Protein AF-A0A0G4GSC6-F1 (afdb_monomer)

Secondary structure (DSSP, 8-state):
------------HHHHHHHHHHHHHHHHHH-SPP---STTHHHHHHHHHHHHHTT-HHHHHHHHHHHHHT-GGGTS----S---S-----HHHHHHHHHTT-HHHHHHHHTPPPPPP--HHHHHHHHHHS--PPPPPPPP-PPPPSS--------HHHHHHHHHHSPTTPPP-TT---HHHHHHHTTTT-TTTTS-SS-HHHHHHHHHTT---HHHHHHHHT-----

Foldseek 3Di:
DDDPPPPDDPCDPVNLQVLLVCQLCVLLLQVADDPDDDPCPVVVNVVSVVCVVVVVRVVSNVVSVVVVVVPVCVVDPPCPDQPPDQPQLPPVVLVVCVVQVVPVVSVCSNVPDGDDHPDPVVVVVVCVVDPDDPDDDDPDPDDPPPDDPDQDADDLVNVLVVLVPDRPPDAAWLSNDDSVNVNVLSVVPHPPVPPRVRPVRSSVSCVSNVNHDPVNCVSVVPTDPPD

Sequence (227 aa):
MVVDTTEKYVKDEEDSDVGCLIAIFVPTMLLFPMNRGGDGGHRKWRARFKRFWAGEWQGLLDESRNFAEQGRHVFAPRGDGPVDGVSEPSLEEIERFVRQGELSRAARRLTAAKVAPATAATLQQLKELHPAAPLPRKPQTQNSPDEPAVPLTVPPRVLLAALKTAPRGSAAGPTGWRYEHLRACMGEGDASAEDGAVPLPSFVNRMLAGNMPDSCTTTLSAARLSL

Mean predicted aligned error: 15.1 Å

Organism: Vitrella brassicaformis (strain CCMP3155) (NCBI:txid1169540)

Structure (mmCIF, N/CA/C/O backbone):
data_AF-A0A0G4GSC6-F1
#
_entry.id   AF-A0A0G4GSC6-F1
#
loop_
_atom_site.group_PDB
_atom_site.id
_atom_site.type_symbol
_atom_site.label_atom_id
_atom_site.label_alt_id
_atom_site.label_comp_id
_atom_site.label_asym_id
_atom_site.label_entity_id
_atom_site.label_seq_id
_atom_site.pdbx_PDB_ins_code
_atom_site.Cartn_x
_atom_site.Cartn_y
_atom_site.Cartn_z
_atom_site.occupancy
_atom_site.B_iso_or_equiv
_atom_site.auth_seq_id
_atom_site.auth_comp_id
_atom_site.auth_asym_id
_atom_site.auth_atom_id
_atom_site.pdbx_PDB_model_num
ATOM 1 N N . MET A 1 1 ? 18.912 -12.898 -46.765 1.00 32.81 1 MET A N 1
ATOM 2 C CA . MET A 1 1 ? 19.454 -11.960 -45.761 1.00 32.81 1 MET A CA 1
ATOM 3 C C . MET A 1 1 ? 18.352 -11.720 -44.753 1.00 32.81 1 MET A C 1
ATOM 5 O O . MET A 1 1 ? 17.401 -11.018 -45.060 1.00 32.81 1 MET A O 1
ATOM 9 N N . VAL A 1 2 ? 18.405 -12.446 -43.639 1.00 31.42 2 VAL A N 1
ATOM 10 C CA . VAL A 1 2 ? 17.429 -12.347 -42.550 1.00 31.42 2 VAL A CA 1
ATOM 11 C C . VAL A 1 2 ? 17.938 -11.237 -41.643 1.00 31.42 2 VAL A C 1
ATOM 13 O O . VAL A 1 2 ? 19.042 -11.346 -41.118 1.00 31.42 2 VAL A O 1
ATOM 16 N N . VAL A 1 3 ? 17.196 -10.135 -41.566 1.00 32.56 3 VAL A N 1
ATOM 17 C CA . VAL A 1 3 ? 17.501 -9.040 -40.645 1.00 32.56 3 VAL A CA 1
ATOM 18 C C . VAL A 1 3 ? 17.047 -9.504 -39.268 1.00 32.56 3 VAL A C 1
ATOM 20 O O . VAL A 1 3 ? 15.852 -9.650 -39.011 1.00 32.56 3 VAL A O 1
ATOM 23 N N . ASP A 1 4 ? 18.025 -9.826 -38.433 1.00 29.00 4 ASP A N 1
ATOM 24 C CA . ASP A 1 4 ? 17.846 -10.276 -37.062 1.00 29.00 4 ASP A CA 1
ATOM 25 C C . ASP A 1 4 ? 17.220 -9.129 -36.256 1.00 29.00 4 ASP A C 1
ATOM 27 O O . ASP A 1 4 ? 17.871 -8.142 -35.925 1.00 29.00 4 ASP A O 1
ATOM 31 N N . THR A 1 5 ? 15.907 -9.200 -36.032 1.00 37.56 5 THR A N 1
ATOM 32 C CA . THR A 1 5 ? 15.132 -8.158 -35.336 1.00 37.56 5 THR A CA 1
ATOM 33 C C . THR A 1 5 ? 15.061 -8.486 -33.846 1.00 37.56 5 THR A C 1
ATOM 35 O O . THR A 1 5 ? 13.988 -8.558 -33.250 1.00 37.56 5 THR A O 1
ATOM 38 N N . THR A 1 6 ? 16.219 -8.751 -33.242 1.00 37.56 6 THR A N 1
ATOM 39 C CA . THR A 1 6 ? 16.357 -8.984 -31.801 1.00 37.56 6 THR A CA 1
ATOM 40 C C . THR A 1 6 ? 17.255 -7.937 -31.156 1.00 37.56 6 THR A C 1
ATOM 42 O O . THR A 1 6 ? 18.092 -8.263 -30.319 1.00 37.56 6 THR A O 1
ATOM 45 N N . GLU A 1 7 ? 17.049 -6.660 -31.475 1.00 33.47 7 GLU A N 1
ATOM 46 C CA . GLU A 1 7 ? 17.335 -5.598 -30.507 1.00 33.47 7 GLU A CA 1
ATOM 47 C C . GLU A 1 7 ? 16.228 -5.632 -29.449 1.00 33.47 7 GLU A C 1
ATOM 49 O O . GLU A 1 7 ? 15.239 -4.902 -29.469 1.00 33.47 7 GLU A O 1
ATOM 54 N N . LYS A 1 8 ? 16.369 -6.598 -28.537 1.00 37.72 8 LYS A N 1
ATOM 55 C CA . LYS A 1 8 ? 15.669 -6.602 -27.258 1.00 37.72 8 LYS A CA 1
ATOM 56 C C . LYS A 1 8 ? 16.017 -5.297 -26.551 1.00 37.72 8 LYS A C 1
ATOM 58 O O . LYS A 1 8 ? 17.179 -5.104 -26.213 1.00 37.72 8 LYS A O 1
ATOM 63 N N . TYR A 1 9 ? 15.001 -4.466 -26.326 1.00 35.06 9 TYR A N 1
ATOM 64 C CA . TYR A 1 9 ? 14.962 -3.352 -25.377 1.00 35.06 9 TYR A CA 1
ATOM 65 C C . TYR A 1 9 ? 16.029 -3.480 -24.278 1.00 35.06 9 TYR A C 1
ATOM 67 O O . TYR A 1 9 ? 15.843 -4.202 -23.293 1.00 35.06 9 TYR A O 1
ATOM 75 N N . VAL A 1 10 ? 17.146 -2.776 -24.444 1.00 37.59 10 VAL A N 1
ATOM 76 C CA . VAL A 1 10 ? 18.007 -2.415 -23.323 1.00 37.59 10 VAL A CA 1
ATOM 77 C C . VAL A 1 10 ? 17.215 -1.338 -22.591 1.00 37.59 10 VAL A C 1
ATOM 79 O O . VAL A 1 10 ? 17.087 -0.230 -23.090 1.00 37.59 10 VAL A O 1
ATOM 82 N N . LYS A 1 11 ? 16.558 -1.696 -21.482 1.00 51.16 11 LYS A N 1
ATOM 83 C CA . LYS A 1 11 ? 15.960 -0.695 -20.589 1.00 51.16 11 LYS A CA 1
ATOM 84 C C . LYS A 1 11 ? 17.110 0.142 -20.044 1.00 51.16 11 LYS A C 1
ATOM 86 O O . LYS A 1 11 ? 17.932 -0.401 -19.304 1.00 51.16 11 LYS A O 1
ATOM 91 N N . ASP A 1 12 ? 17.168 1.407 -20.437 1.00 60.78 12 ASP A N 1
ATOM 92 C CA . ASP A 1 12 ? 18.160 2.355 -19.944 1.00 60.78 12 ASP A CA 1
ATOM 93 C C . ASP A 1 12 ? 18.082 2.465 -18.409 1.00 60.78 12 ASP A C 1
ATOM 95 O O . ASP A 1 12 ? 17.056 2.174 -17.784 1.00 60.78 12 ASP A O 1
ATOM 99 N N . GLU A 1 13 ? 19.183 2.863 -17.770 1.00 60.81 13 GLU A N 1
ATOM 100 C CA . GLU A 1 13 ? 19.238 3.054 -16.312 1.00 60.81 13 GLU A CA 1
ATOM 101 C C . GLU A 1 13 ? 18.156 4.043 -15.834 1.00 60.81 13 GLU A C 1
ATOM 103 O O . GLU A 1 13 ? 17.499 3.808 -14.818 1.00 60.81 13 GLU A O 1
ATOM 108 N N . GLU A 1 14 ? 17.867 5.063 -16.647 1.00 64.94 14 GLU A N 1
ATOM 109 C CA . GLU A 1 14 ? 16.776 6.020 -16.432 1.00 64.94 14 GLU A CA 1
ATOM 110 C C . GLU A 1 14 ? 15.388 5.348 -16.424 1.00 64.94 14 GLU A C 1
ATOM 112 O O . GLU A 1 14 ? 14.576 5.616 -15.535 1.00 64.94 14 GLU A O 1
ATOM 117 N N . ASP A 1 15 ? 15.119 4.405 -17.333 1.00 68.06 15 ASP A N 1
ATOM 118 C CA . ASP A 1 15 ? 13.853 3.654 -17.366 1.00 68.06 15 ASP A CA 1
ATOM 119 C C . ASP A 1 15 ? 13.684 2.761 -16.126 1.00 68.06 15 ASP A C 1
ATOM 121 O O . ASP A 1 15 ? 12.572 2.539 -15.628 1.00 68.06 15 ASP A O 1
ATOM 125 N N . SER A 1 16 ? 14.797 2.239 -15.607 1.00 72.00 16 SER A N 1
ATOM 126 C CA . SER A 1 16 ? 14.827 1.452 -14.372 1.00 72.00 16 SER A CA 1
ATOM 127 C C . SER A 1 16 ? 14.513 2.315 -13.144 1.00 72.00 16 SER A C 1
ATOM 129 O O . SER A 1 16 ? 13.749 1.896 -12.267 1.00 72.00 16 SER A O 1
ATOM 131 N N . ASP A 1 17 ? 15.052 3.534 -13.086 1.00 80.75 17 ASP A N 1
ATOM 132 C CA . ASP A 1 17 ? 14.802 4.510 -12.017 1.00 80.75 17 ASP A CA 1
ATOM 133 C C . ASP A 1 17 ? 13.350 4.975 -11.999 1.00 80.75 17 ASP A C 1
ATOM 135 O O . ASP A 1 17 ? 12.697 4.981 -10.947 1.00 80.75 17 ASP A O 1
ATOM 139 N N . VAL A 1 18 ? 12.809 5.280 -13.178 1.00 78.69 18 VAL A N 1
ATOM 140 C CA . VAL A 1 18 ? 11.393 5.605 -13.356 1.00 78.69 18 VAL A CA 1
ATOM 141 C C . VAL A 1 18 ? 10.518 4.439 -12.890 1.00 78.69 18 VAL A C 1
ATOM 143 O O . VAL A 1 18 ? 9.542 4.652 -12.168 1.00 78.69 18 VAL A O 1
ATOM 146 N N . GLY A 1 19 ? 10.894 3.194 -13.196 1.00 79.56 19 GLY A N 1
A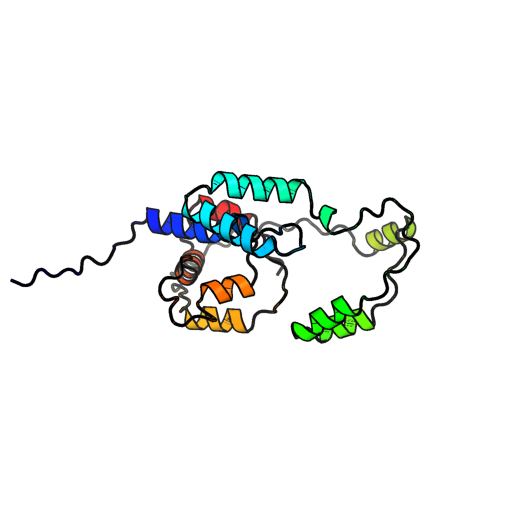TOM 147 C CA . GLY A 1 19 ? 10.207 1.998 -12.700 1.00 79.56 19 GLY A CA 1
ATOM 148 C C . GLY A 1 19 ? 10.153 1.905 -11.168 1.00 79.56 19 GLY A C 1
ATOM 149 O O . GLY A 1 19 ? 9.113 1.544 -10.606 1.00 79.56 19 GLY A O 1
ATOM 150 N N . CYS A 1 20 ? 11.235 2.273 -10.475 1.00 81.56 20 CYS A N 1
ATOM 151 C CA . CYS A 1 20 ? 11.278 2.325 -9.011 1.00 81.56 20 CYS A CA 1
ATOM 152 C C . CYS A 1 20 ? 10.362 3.409 -8.436 1.00 81.56 20 CYS A C 1
ATOM 154 O O . CYS A 1 20 ? 9.634 3.158 -7.472 1.00 81.56 20 CYS A O 1
ATOM 156 N N . LEU A 1 21 ? 10.352 4.594 -9.046 1.00 80.81 21 LEU A N 1
ATOM 157 C CA . LEU A 1 21 ? 9.469 5.687 -8.643 1.00 80.81 21 LEU A CA 1
ATOM 158 C C . LEU A 1 21 ? 7.997 5.319 -8.848 1.00 80.81 21 LEU A C 1
ATOM 160 O O . LEU A 1 21 ? 7.180 5.512 -7.945 1.00 80.81 21 LEU A O 1
ATOM 164 N N . ILE A 1 22 ? 7.662 4.710 -9.987 1.00 81.69 22 ILE A N 1
ATOM 165 C CA . ILE A 1 22 ? 6.320 4.188 -10.266 1.00 81.69 22 ILE A CA 1
ATOM 166 C C . ILE A 1 22 ? 5.921 3.182 -9.181 1.00 81.69 22 ILE A C 1
ATOM 168 O O . ILE A 1 22 ? 4.852 3.319 -8.586 1.00 81.69 22 ILE A O 1
ATOM 172 N N . ALA A 1 23 ? 6.792 2.226 -8.843 1.00 83.56 23 ALA A N 1
ATOM 173 C CA . ALA A 1 23 ? 6.511 1.257 -7.789 1.00 83.56 23 ALA A CA 1
ATOM 174 C C . ALA A 1 23 ? 6.233 1.919 -6.427 1.00 83.56 23 ALA A C 1
ATOM 176 O O . ALA A 1 23 ? 5.417 1.404 -5.672 1.00 83.56 23 ALA A O 1
ATOM 177 N N . ILE A 1 24 ? 6.839 3.062 -6.101 1.00 84.50 24 ILE A N 1
ATOM 178 C CA . ILE A 1 24 ? 6.601 3.766 -4.830 1.00 84.50 24 ILE A CA 1
ATOM 179 C C . ILE A 1 24 ? 5.318 4.607 -4.866 1.00 84.50 24 ILE A C 1
ATOM 181 O O . ILE A 1 24 ? 4.553 4.587 -3.901 1.00 84.50 24 ILE A O 1
ATOM 185 N N . PHE A 1 25 ? 5.069 5.340 -5.954 1.00 85.00 25 PHE A N 1
ATOM 186 C CA . PHE A 1 25 ? 4.027 6.373 -5.999 1.00 85.00 25 PHE A CA 1
ATOM 187 C C . PHE A 1 25 ? 2.692 5.922 -6.599 1.00 85.00 25 PHE A C 1
ATOM 189 O O . PHE A 1 25 ? 1.671 6.544 -6.309 1.00 85.00 25 PHE A O 1
ATOM 196 N N . VAL A 1 26 ? 2.650 4.841 -7.385 1.00 86.69 26 VAL A N 1
ATOM 197 C CA . VAL A 1 26 ? 1.400 4.242 -7.900 1.00 86.69 26 VAL A CA 1
ATOM 198 C C . VAL A 1 26 ? 0.306 4.092 -6.834 1.00 86.69 26 VAL A C 1
ATOM 200 O O . VAL A 1 26 ? -0.805 4.576 -7.058 1.00 86.69 26 VAL A O 1
ATOM 203 N N . PRO A 1 27 ? 0.555 3.480 -5.664 1.00 84.38 27 PRO A N 1
ATOM 204 C CA . PRO A 1 27 ? -0.457 3.349 -4.615 1.00 84.38 27 PRO A CA 1
ATOM 205 C C . PRO A 1 27 ? -0.927 4.703 -4.075 1.00 84.38 27 PRO A C 1
ATOM 207 O O . PRO A 1 27 ? -2.114 4.872 -3.803 1.00 84.38 27 PRO A O 1
ATOM 210 N N . THR A 1 28 ? -0.029 5.679 -3.970 1.00 83.88 28 THR A N 1
ATOM 211 C CA . THR A 1 28 ? -0.347 7.037 -3.518 1.00 83.88 28 THR A CA 1
ATOM 212 C C . THR A 1 28 ? -1.204 7.780 -4.537 1.00 83.88 28 THR A C 1
ATOM 214 O O . THR A 1 28 ? -2.140 8.466 -4.150 1.00 83.88 28 THR A O 1
ATOM 217 N N . MET A 1 29 ? -0.951 7.597 -5.834 1.00 86.00 29 MET A N 1
ATOM 218 C CA . MET A 1 29 ? -1.721 8.225 -6.914 1.00 86.00 29 MET A CA 1
ATOM 219 C C . MET A 1 29 ? -3.065 7.540 -7.174 1.00 86.00 29 MET A C 1
ATOM 221 O O . MET A 1 29 ? -4.035 8.195 -7.551 1.00 86.00 29 MET A O 1
ATOM 225 N N . LEU A 1 30 ? -3.135 6.216 -7.018 1.00 84.06 30 LEU A N 1
ATOM 226 C CA . LEU A 1 30 ? -4.291 5.432 -7.451 1.00 84.06 30 LEU A CA 1
ATOM 227 C C . LEU A 1 30 ? -5.154 4.938 -6.293 1.00 84.06 30 LEU A C 1
ATOM 229 O O . LEU A 1 30 ? -6.380 4.952 -6.409 1.00 84.06 30 LEU A O 1
ATOM 233 N N . LEU A 1 31 ? -4.546 4.517 -5.184 1.00 78.94 31 LEU A N 1
ATOM 234 C CA . LEU A 1 31 ? -5.179 3.650 -4.185 1.00 78.94 31 LEU A CA 1
ATOM 235 C C . LEU A 1 31 ? -5.628 4.363 -2.904 1.00 78.94 31 LEU A C 1
ATOM 237 O O . LEU A 1 31 ? -6.136 3.712 -1.986 1.00 78.94 31 LEU A O 1
ATOM 241 N N . PHE A 1 32 ? -5.504 5.691 -2.830 1.00 75.38 32 PHE A N 1
ATOM 242 C CA . PHE A 1 32 ? -6.062 6.444 -1.710 1.00 75.38 32 PHE A CA 1
ATOM 243 C C . PHE A 1 32 ? -7.605 6.409 -1.725 1.00 75.38 32 PHE A C 1
ATOM 245 O O . PHE A 1 32 ? -8.216 6.436 -2.806 1.00 75.38 32 PHE A O 1
ATOM 252 N N . PRO A 1 33 ? -8.252 6.325 -0.543 1.00 67.62 33 PRO A N 1
ATOM 253 C CA . PRO A 1 33 ? -9.698 6.176 -0.449 1.00 67.62 33 PRO A CA 1
ATOM 254 C C . PRO A 1 33 ? -10.441 7.314 -1.152 1.00 67.62 33 PRO A C 1
ATOM 256 O O . PRO A 1 33 ? -10.135 8.484 -0.962 1.00 67.62 33 PRO A O 1
ATOM 259 N N . MET A 1 34 ? -11.471 6.964 -1.915 1.00 65.75 34 MET A N 1
ATOM 260 C CA . MET A 1 34 ? -12.517 7.901 -2.324 1.00 65.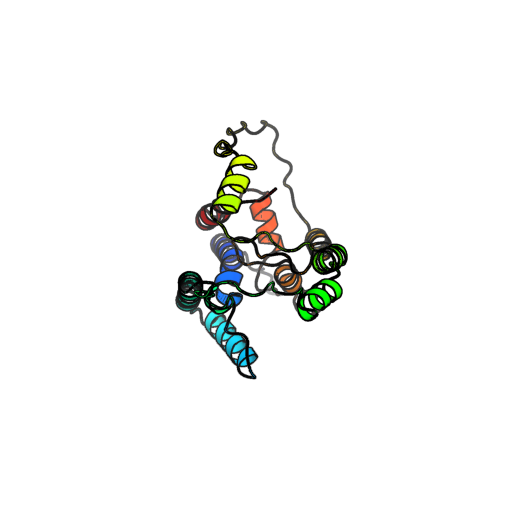75 34 MET A CA 1
ATOM 261 C C . MET A 1 34 ? -13.739 7.686 -1.431 1.00 65.75 34 MET A C 1
ATOM 263 O O . MET A 1 34 ? -13.936 6.570 -0.939 1.00 65.75 34 MET A O 1
ATOM 267 N N . ASN A 1 35 ? -14.570 8.718 -1.240 1.00 56.81 35 ASN A N 1
ATOM 268 C CA . ASN A 1 35 ? -15.850 8.592 -0.532 1.00 56.81 35 ASN A CA 1
ATOM 269 C C . ASN A 1 35 ? -16.595 7.340 -1.019 1.00 56.81 35 ASN A C 1
ATOM 271 O O . ASN A 1 35 ? -16.930 7.224 -2.202 1.00 56.81 35 ASN A O 1
ATOM 275 N N . ARG A 1 36 ? -16.786 6.377 -0.108 1.00 50.72 36 ARG A N 1
ATOM 276 C CA . ARG A 1 36 ? -17.467 5.110 -0.387 1.00 50.72 36 ARG A CA 1
ATOM 277 C C . ARG A 1 36 ? -18.959 5.398 -0.539 1.00 50.72 36 ARG A C 1
ATOM 279 O O . ARG A 1 36 ? -19.592 5.787 0.433 1.00 50.72 36 ARG A O 1
ATOM 286 N N . GLY A 1 37 ? -19.509 5.208 -1.737 1.00 45.66 37 GLY A N 1
ATOM 287 C CA . GLY A 1 37 ? -20.958 5.255 -1.954 1.00 45.66 37 GLY A CA 1
ATOM 288 C C . GLY A 1 37 ? -21.371 5.467 -3.413 1.00 45.66 37 GLY A C 1
ATOM 289 O O . GLY A 1 37 ? -21.008 6.471 -4.024 1.00 45.66 37 GLY A O 1
ATOM 290 N N . GLY A 1 38 ? -22.157 4.524 -3.944 1.00 56.22 38 GLY A N 1
ATOM 291 C CA . GLY A 1 38 ? -22.934 4.643 -5.186 1.00 56.22 38 GLY A CA 1
ATOM 292 C C . GLY A 1 38 ? -22.275 4.131 -6.477 1.00 56.22 38 GLY A C 1
ATOM 293 O O . GL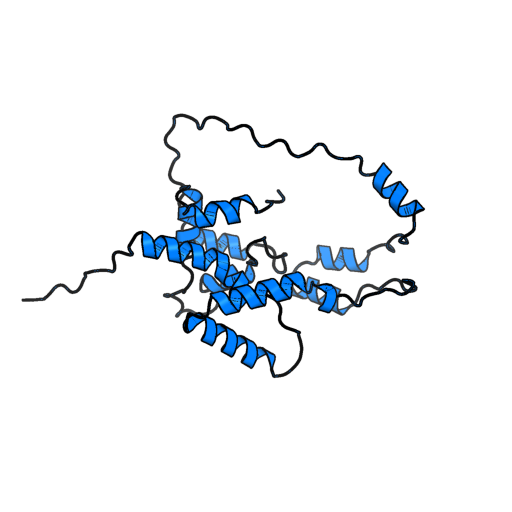Y A 1 38 ? -21.054 3.978 -6.569 1.00 56.22 38 GLY A O 1
ATOM 294 N N . ASP A 1 39 ? -23.098 3.972 -7.523 1.00 54.62 39 ASP A N 1
ATOM 295 C CA . ASP A 1 39 ? -22.743 3.586 -8.910 1.00 54.62 39 ASP A CA 1
ATOM 296 C C . ASP A 1 39 ? -21.706 4.511 -9.591 1.00 54.62 39 ASP A C 1
ATOM 298 O O . ASP A 1 39 ? -21.319 4.341 -10.752 1.00 54.62 39 ASP A O 1
ATOM 302 N N . GLY A 1 40 ? -21.251 5.553 -8.894 1.00 61.16 40 GLY A N 1
ATOM 303 C CA . GLY A 1 40 ? -20.166 6.436 -9.309 1.00 61.16 40 GLY A CA 1
ATOM 304 C C . GLY A 1 40 ? -18.764 5.884 -9.031 1.00 61.16 40 GLY A C 1
ATOM 305 O O . GLY A 1 40 ? -17.809 6.377 -9.628 1.00 61.16 40 GLY A O 1
ATOM 306 N N . GLY A 1 41 ? -18.608 4.871 -8.169 1.00 69.00 41 GLY A N 1
ATOM 307 C CA . GLY A 1 41 ? -17.296 4.363 -7.741 1.00 69.00 41 GLY A CA 1
ATOM 308 C C . GLY A 1 41 ? -16.427 3.846 -8.893 1.00 69.00 41 GLY A C 1
ATOM 309 O O . GLY A 1 41 ? -15.307 4.318 -9.084 1.00 69.00 41 GLY A O 1
ATOM 310 N N . HIS A 1 42 ? -16.957 2.937 -9.718 1.00 69.69 42 HIS A N 1
ATOM 311 C CA . HIS A 1 42 ? -16.225 2.381 -10.866 1.00 69.69 42 HIS A CA 1
ATOM 312 C C . HIS A 1 42 ? -15.862 3.440 -11.915 1.00 69.69 42 HIS A C 1
ATOM 314 O O . HIS A 1 42 ? -14.768 3.404 -12.478 1.00 69.69 42 HIS A O 1
ATOM 320 N N . ARG A 1 43 ? -16.749 4.417 -12.154 1.00 75.50 43 ARG A N 1
ATOM 321 C CA . ARG A 1 43 ? -16.480 5.536 -13.073 1.00 75.50 43 ARG A CA 1
ATOM 322 C C . ARG A 1 43 ? -15.328 6.406 -12.581 1.00 75.50 43 ARG A C 1
ATOM 324 O O . ARG A 1 43 ? -14.455 6.743 -13.375 1.00 75.50 43 ARG A O 1
ATOM 331 N N . LYS A 1 44 ? -15.286 6.710 -11.281 1.00 77.31 44 LYS A N 1
ATOM 332 C CA . LYS A 1 44 ? -14.190 7.472 -10.666 1.00 77.31 44 LYS A CA 1
ATOM 333 C C . LYS A 1 44 ? -12.857 6.729 -10.759 1.00 77.31 44 LYS A C 1
ATOM 335 O O . LYS A 1 44 ? -11.862 7.326 -11.152 1.00 77.31 44 LYS A O 1
ATOM 340 N N . TRP A 1 45 ? -12.851 5.421 -10.491 1.00 80.19 45 TRP A N 1
ATOM 341 C CA . TRP A 1 45 ? -11.658 4.588 -10.669 1.00 80.19 45 TRP A CA 1
ATOM 342 C C . TRP A 1 45 ? -11.165 4.594 -12.116 1.00 80.19 45 TRP A C 1
ATOM 344 O O . TRP A 1 45 ? -9.997 4.878 -12.361 1.00 80.19 45 TRP A O 1
ATOM 354 N N . ARG A 1 46 ? -12.057 4.370 -13.087 1.00 82.94 46 ARG A N 1
ATOM 355 C CA . ARG A 1 46 ? -11.702 4.404 -14.513 1.00 82.94 46 ARG A CA 1
ATOM 356 C C . ARG A 1 46 ? -11.140 5.765 -14.935 1.00 82.94 46 ARG A C 1
ATOM 358 O O . ARG A 1 46 ? -10.154 5.810 -15.663 1.00 82.94 46 ARG A O 1
ATOM 365 N N . ALA A 1 47 ? -11.735 6.862 -14.467 1.00 84.75 47 ALA A N 1
ATOM 366 C CA . ALA A 1 47 ? -11.238 8.210 -14.735 1.00 84.75 47 ALA A CA 1
ATOM 367 C C . ALA A 1 47 ? -9.837 8.431 -14.144 1.00 84.75 47 ALA A C 1
ATOM 369 O O . ALA A 1 47 ? -8.969 8.976 -14.819 1.00 84.75 47 ALA A O 1
ATOM 370 N N . ARG A 1 48 ? -9.591 7.948 -12.922 1.00 87.19 48 ARG A N 1
ATOM 371 C CA . ARG A 1 48 ? -8.284 8.035 -12.262 1.00 87.19 48 ARG A CA 1
ATOM 372 C C . ARG A 1 48 ? -7.199 7.276 -13.028 1.00 87.19 48 ARG A C 1
ATOM 374 O O . ARG A 1 48 ? -6.150 7.844 -13.308 1.00 87.19 48 ARG A O 1
ATOM 381 N N . PHE A 1 49 ? -7.479 6.039 -13.441 1.00 86.88 49 PHE A N 1
ATOM 382 C CA . PHE A 1 49 ? -6.568 5.276 -14.301 1.00 86.88 49 PHE A CA 1
ATOM 383 C C . PHE A 1 49 ? -6.326 5.980 -15.640 1.00 86.88 49 PHE A C 1
ATOM 385 O O . PHE A 1 49 ? -5.190 6.040 -16.095 1.00 86.88 49 PHE A O 1
ATOM 392 N N . LYS A 1 50 ? -7.360 6.572 -16.252 1.00 88.06 50 LYS A N 1
ATOM 393 C CA . LYS A 1 50 ? -7.202 7.334 -17.499 1.00 88.06 50 LYS A CA 1
ATOM 394 C C . LYS A 1 50 ? -6.250 8.525 -17.330 1.00 88.06 50 LYS A C 1
ATOM 396 O O . LYS A 1 50 ? -5.388 8.712 -18.176 1.00 88.06 50 LYS A O 1
ATOM 401 N N . ARG A 1 51 ? -6.375 9.288 -16.238 1.00 89.00 51 ARG A N 1
ATOM 402 C CA . ARG A 1 51 ? -5.475 10.411 -15.904 1.00 89.00 51 ARG A CA 1
ATOM 403 C C . ARG A 1 51 ? -4.039 9.944 -15.667 1.00 89.00 51 ARG A C 1
ATOM 405 O O . ARG A 1 51 ? -3.102 10.572 -16.144 1.00 89.00 51 ARG A O 1
ATOM 412 N N . PHE A 1 52 ? -3.868 8.810 -14.986 1.00 88.62 52 PHE A N 1
ATOM 413 C CA . PHE A 1 52 ? -2.553 8.210 -14.763 1.00 88.62 52 PHE A CA 1
ATOM 414 C C . PHE A 1 52 ? -1.862 7.840 -16.081 1.00 88.62 52 PHE A C 1
ATOM 416 O O . PHE A 1 52 ? -0.713 8.218 -16.293 1.00 88.62 52 PHE A O 1
ATOM 423 N N . TRP A 1 53 ? -2.580 7.178 -16.992 1.00 85.56 53 TRP A N 1
ATOM 424 C CA . TRP A 1 53 ? -2.057 6.840 -18.319 1.00 85.56 53 TRP A CA 1
ATOM 425 C C . TRP A 1 53 ? -1.857 8.057 -19.229 1.00 85.56 53 TRP A C 1
ATOM 427 O O . TRP A 1 53 ? -1.020 8.013 -20.121 1.00 85.56 53 TRP A O 1
ATOM 437 N N . ALA A 1 54 ? -2.584 9.151 -18.991 1.00 87.75 54 ALA A N 1
ATOM 438 C CA . ALA A 1 54 ? -2.387 10.427 -19.677 1.00 87.75 54 ALA A CA 1
ATOM 439 C C . ALA A 1 54 ? -1.192 11.242 -19.137 1.00 87.75 54 ALA A C 1
ATOM 441 O O . ALA A 1 54 ? -0.926 12.326 -19.649 1.00 87.75 54 ALA A O 1
ATOM 442 N N . GLY A 1 55 ? -0.483 10.753 -18.111 1.00 86.75 55 GLY A N 1
ATOM 443 C CA . GLY A 1 55 ? 0.670 11.445 -17.527 1.00 86.75 55 GLY A CA 1
ATOM 444 C C . GLY A 1 55 ? 0.312 12.556 -16.536 1.00 86.75 55 GLY A C 1
ATOM 445 O O . GLY A 1 55 ? 1.182 13.321 -16.130 1.00 86.75 55 GLY A O 1
ATOM 446 N N . GLU A 1 56 ? -0.944 12.652 -16.085 1.00 88.62 56 GLU A N 1
ATOM 447 C CA . GLU A 1 56 ? -1.389 13.663 -15.110 1.00 88.62 56 GLU A CA 1
ATOM 448 C C . GLU A 1 56 ? -0.970 13.321 -13.661 1.00 88.62 56 GLU A C 1
ATOM 450 O O . GLU A 1 56 ? -1.753 13.444 -12.713 1.00 88.62 56 GLU A O 1
ATOM 455 N N . TRP A 1 57 ? 0.263 12.850 -13.464 1.00 87.75 57 TRP A N 1
ATOM 456 C CA . TRP A 1 57 ? 0.746 12.308 -12.189 1.00 87.75 57 TRP A CA 1
ATOM 457 C C . TRP A 1 57 ? 0.766 13.353 -11.074 1.00 87.75 57 TRP A C 1
ATOM 459 O O . TRP A 1 57 ? 0.322 13.064 -9.965 1.00 87.75 57 TRP A O 1
ATOM 469 N N . GLN A 1 58 ? 1.190 14.586 -11.374 1.00 87.44 58 GLN A N 1
ATOM 470 C CA . GLN A 1 58 ? 1.218 15.676 -10.394 1.00 87.44 58 GLN A CA 1
ATOM 471 C C . GLN A 1 58 ? -0.178 15.954 -9.822 1.00 87.44 58 GLN A C 1
ATOM 473 O O . GLN A 1 58 ? -0.356 15.995 -8.610 1.00 87.44 58 GLN A O 1
ATOM 478 N N . GLY A 1 59 ? -1.195 16.041 -10.685 1.00 87.88 59 GLY A N 1
ATOM 479 C CA . GLY A 1 59 ? -2.569 16.280 -10.246 1.00 87.88 59 GLY A CA 1
ATOM 480 C C . GLY A 1 59 ? -3.141 15.136 -9.404 1.00 87.88 59 GLY A C 1
ATOM 481 O O . GLY A 1 59 ? -3.963 15.380 -8.524 1.00 87.88 59 GLY A O 1
ATOM 482 N N . LEU A 1 60 ? -2.713 13.892 -9.645 1.00 88.50 60 LEU A N 1
ATOM 483 C CA . LEU A 1 60 ? -3.083 12.742 -8.813 1.00 88.50 60 LEU A CA 1
ATOM 484 C C . LEU A 1 60 ? -2.385 12.771 -7.447 1.00 88.50 60 LEU A C 1
ATOM 486 O O . LEU A 1 60 ? -3.006 12.445 -6.434 1.00 88.50 60 LEU A O 1
ATOM 490 N N . LEU A 1 61 ? -1.114 13.178 -7.409 1.00 86.38 61 LEU A N 1
ATOM 491 C CA . LEU A 1 61 ? -0.360 13.344 -6.167 1.00 86.38 61 LEU A CA 1
ATOM 492 C C . LEU A 1 61 ? -0.944 14.468 -5.307 1.00 86.38 61 LEU A C 1
ATOM 494 O O . LEU A 1 61 ? -1.172 14.249 -4.117 1.00 86.38 61 LEU A O 1
ATOM 498 N N . ASP A 1 62 ? -1.264 15.617 -5.897 1.00 86.69 62 ASP A N 1
ATOM 499 C CA . ASP A 1 62 ? -1.871 16.744 -5.184 1.00 86.69 62 ASP A CA 1
ATOM 500 C C . ASP A 1 62 ? -3.246 16.364 -4.611 1.00 86.69 62 ASP A C 1
ATOM 502 O O . ASP A 1 62 ? -3.540 16.643 -3.449 1.00 86.69 62 ASP A O 1
ATOM 506 N N . GLU A 1 63 ? -4.072 15.642 -5.378 1.00 85.81 63 GLU A N 1
ATOM 507 C CA . GLU A 1 63 ? -5.363 15.117 -4.906 1.00 85.81 63 GLU A CA 1
ATOM 508 C C . GLU A 1 63 ? -5.184 14.162 -3.714 1.00 85.81 63 GLU A C 1
ATOM 510 O O . GLU A 1 63 ? -5.908 14.261 -2.720 1.00 85.81 63 GLU A O 1
ATOM 515 N N . SER A 1 64 ? -4.186 13.274 -3.778 1.00 82.94 64 SER A N 1
ATOM 516 C CA . SER A 1 64 ? -3.870 12.351 -2.684 1.00 82.94 64 SER A CA 1
ATOM 517 C C . SER A 1 64 ? -3.386 13.075 -1.421 1.00 82.94 64 SER A C 1
ATOM 519 O O . SER A 1 64 ? -3.781 12.711 -0.309 1.00 82.94 64 SER A O 1
ATOM 521 N N . ARG A 1 65 ? -2.575 14.132 -1.580 1.00 83.06 65 ARG A N 1
ATOM 522 C CA . ARG A 1 65 ? -2.080 14.964 -0.478 1.00 83.06 65 ARG A CA 1
ATOM 523 C C . ARG A 1 65 ? -3.232 15.722 0.168 1.00 83.06 65 ARG A C 1
ATOM 525 O O . ARG A 1 65 ? -3.386 15.647 1.383 1.00 83.06 65 ARG A O 1
ATOM 532 N N . ASN A 1 66 ? -4.079 16.363 -0.632 1.00 81.56 66 ASN A N 1
ATOM 533 C CA . ASN A 1 66 ? -5.255 17.078 -0.143 1.00 81.56 66 ASN A CA 1
ATOM 534 C C . ASN A 1 66 ? -6.189 16.145 0.638 1.00 81.56 66 ASN A C 1
ATOM 536 O O . ASN A 1 66 ? -6.708 16.520 1.686 1.00 81.56 66 ASN A O 1
ATOM 540 N N . PHE A 1 67 ? -6.364 14.902 0.177 1.00 74.81 67 PHE A N 1
ATOM 541 C CA . PHE A 1 67 ? -7.121 13.896 0.920 1.00 74.81 67 PHE A CA 1
ATOM 542 C C . PHE A 1 67 ? -6.465 13.540 2.266 1.00 74.81 67 PHE A C 1
ATOM 544 O O . PHE A 1 67 ? -7.157 13.394 3.275 1.00 74.81 67 PHE A O 1
ATOM 551 N N . ALA A 1 68 ? -5.137 13.405 2.309 1.00 71.12 68 ALA A N 1
ATOM 552 C CA . ALA A 1 68 ? -4.410 13.147 3.550 1.00 71.12 68 ALA A CA 1
ATOM 553 C C . ALA A 1 68 ? -4.525 14.318 4.546 1.00 71.12 68 ALA A C 1
ATOM 555 O O . ALA A 1 68 ? -4.733 14.077 5.736 1.00 71.12 68 ALA A O 1
ATOM 556 N N . GLU A 1 69 ? -4.448 15.560 4.061 1.00 68.00 69 GLU A N 1
ATOM 557 C CA . GLU A 1 69 ? -4.559 16.794 4.856 1.00 68.00 69 GLU A CA 1
ATOM 558 C C . GLU A 1 69 ? -5.975 17.036 5.390 1.00 68.00 69 GLU A C 1
ATOM 560 O O . GLU A 1 69 ? -6.143 17.428 6.544 1.00 68.00 69 GLU A O 1
ATOM 565 N N . GLN A 1 70 ? -7.008 16.723 4.602 1.00 64.44 70 GLN A N 1
ATOM 566 C CA . GLN A 1 70 ? -8.409 16.751 5.052 1.00 64.44 70 GLN A CA 1
ATOM 567 C C . GLN A 1 70 ? -8.703 15.689 6.130 1.00 64.44 70 GLN A C 1
ATOM 569 O O . GLN A 1 70 ? -9.717 15.754 6.830 1.00 64.44 70 GLN A O 1
ATOM 574 N N . GLY A 1 71 ? -7.777 14.746 6.314 1.00 52.59 71 GLY A N 1
ATOM 575 C CA . GLY A 1 71 ? -7.790 13.739 7.356 1.00 52.59 71 GLY A CA 1
ATOM 576 C C . GLY A 1 71 ? -8.758 12.594 7.071 1.00 52.59 71 GLY A C 1
ATOM 577 O O . GLY A 1 71 ? -9.797 12.723 6.427 1.00 52.59 71 GLY A O 1
ATOM 578 N N . ARG A 1 72 ? -8.489 11.444 7.700 1.00 49.81 72 ARG A N 1
ATOM 579 C CA . ARG A 1 72 ? -9.458 10.334 7.821 1.00 49.81 72 ARG A CA 1
ATOM 580 C C . ARG A 1 72 ? -10.724 10.717 8.618 1.00 49.81 72 ARG A C 1
ATOM 582 O O . ARG A 1 72 ? -11.562 9.855 8.868 1.00 49.81 72 ARG A O 1
ATOM 589 N N . HIS A 1 73 ? -10.881 11.991 8.989 1.00 42.38 73 HIS A N 1
ATOM 590 C CA . HIS A 1 73 ? -12.054 12.564 9.649 1.00 42.38 73 HIS A CA 1
ATOM 591 C C . HIS A 1 73 ? -13.340 12.467 8.824 1.00 42.38 73 HIS A C 1
ATOM 593 O O . HIS A 1 73 ? -14.416 12.646 9.376 1.00 42.38 73 HIS A O 1
ATOM 599 N N . VAL A 1 74 ? -13.260 12.131 7.536 1.00 41.53 74 VAL A N 1
ATOM 600 C CA . VAL A 1 74 ? -14.458 11.830 6.736 1.00 41.53 74 VAL A CA 1
ATOM 601 C C . VAL A 1 74 ? -15.068 10.460 7.102 1.00 41.53 74 VAL A C 1
ATOM 603 O O . VAL A 1 74 ? -16.231 10.213 6.802 1.00 41.53 74 VAL A O 1
ATOM 606 N N . PHE A 1 75 ? -14.331 9.573 7.791 1.00 39.16 75 PHE A N 1
ATOM 607 C CA . PHE A 1 75 ? -14.798 8.217 8.144 1.00 39.16 75 PHE A CA 1
ATOM 608 C C . PHE A 1 75 ? -14.907 7.920 9.645 1.00 39.16 75 PHE A C 1
ATOM 610 O O . PHE A 1 75 ? -15.420 6.863 10.006 1.00 39.16 75 PHE A O 1
ATOM 617 N N . ALA A 1 76 ? -14.462 8.820 10.518 1.00 34.22 76 ALA A N 1
ATOM 618 C CA . ALA A 1 76 ? -14.868 8.806 11.918 1.00 34.22 76 ALA A CA 1
ATOM 619 C C . ALA A 1 76 ? -15.877 9.945 12.089 1.00 34.22 76 ALA A C 1
ATOM 621 O O . ALA A 1 76 ? -15.503 11.086 11.806 1.00 34.22 76 ALA A O 1
ATOM 622 N N . PRO A 1 77 ? -17.126 9.693 12.527 1.00 32.28 77 PRO A N 1
ATOM 623 C CA . PRO A 1 77 ? -17.979 10.782 12.981 1.00 32.28 77 PRO A CA 1
ATOM 624 C C . PRO A 1 77 ? -17.162 11.616 13.972 1.00 32.28 77 PRO A C 1
ATOM 626 O O . PRO A 1 77 ? -16.567 11.053 14.895 1.00 32.28 77 PRO A O 1
ATOM 629 N N . ARG A 1 78 ? -17.072 12.935 13.764 1.00 37.19 78 ARG A N 1
ATOM 630 C CA . ARG A 1 78 ? -16.585 13.842 14.807 1.00 37.19 78 ARG A CA 1
ATOM 631 C C . ARG A 1 78 ? -17.544 13.709 15.986 1.00 37.19 78 ARG A C 1
ATOM 633 O O . ARG A 1 78 ? -18.609 14.314 15.998 1.00 37.19 78 ARG A O 1
ATOM 640 N N . GLY A 1 79 ? -17.188 12.859 16.939 1.00 40.28 79 GLY A N 1
ATOM 641 C CA . GLY A 1 79 ? -17.809 12.816 18.250 1.00 40.28 79 GLY A CA 1
ATOM 642 C C . GLY A 1 79 ? -17.269 13.970 19.082 1.00 40.28 79 GLY A C 1
ATOM 643 O O . GLY A 1 79 ? -16.485 13.735 19.988 1.00 40.28 79 GLY A O 1
ATOM 644 N N . ASP A 1 80 ? -17.674 15.199 18.759 1.00 40.28 80 ASP A N 1
ATOM 645 C CA . ASP A 1 80 ? -17.490 16.367 19.639 1.00 40.28 80 ASP A CA 1
ATOM 646 C C . ASP A 1 80 ? -18.623 16.460 20.690 1.00 40.28 80 ASP A C 1
ATOM 648 O O . ASP A 1 80 ? -18.821 17.490 21.330 1.00 40.28 80 ASP A O 1
ATOM 652 N N . GLY A 1 81 ? -19.386 15.378 20.879 1.00 40.69 81 GLY A N 1
ATOM 653 C CA . GLY A 1 81 ? -20.341 15.214 21.974 1.00 40.69 81 GLY A CA 1
ATOM 654 C C . GLY A 1 81 ? -19.798 14.261 23.043 1.00 40.69 81 GLY A C 1
ATOM 655 O O . GLY A 1 81 ? -18.890 13.478 22.749 1.00 40.69 81 GLY A O 1
ATOM 656 N N . PRO A 1 82 ? -20.349 14.282 24.273 1.00 34.50 82 PRO A N 1
ATOM 657 C CA . PRO A 1 82 ? -20.053 13.258 25.271 1.00 34.50 82 PRO A CA 1
ATOM 658 C C . PRO A 1 82 ? -20.233 11.884 24.624 1.00 34.50 82 PRO A C 1
ATOM 660 O O . PRO A 1 82 ? -21.263 11.630 23.997 1.00 34.50 82 PRO A O 1
ATOM 663 N N . VAL A 1 83 ? -19.226 11.012 24.720 1.00 48.91 83 VAL A N 1
ATOM 664 C CA . VAL A 1 83 ? -19.306 9.641 24.195 1.00 48.91 83 VAL A CA 1
ATOM 665 C C . VAL A 1 83 ? -20.166 8.808 25.150 1.00 48.91 83 VAL A C 1
ATOM 667 O O . VAL A 1 83 ? -19.687 7.890 25.812 1.00 48.91 83 VAL A O 1
ATOM 670 N N . ASP A 1 84 ? -21.443 9.166 25.260 1.00 38.72 84 ASP A N 1
ATOM 671 C CA . ASP A 1 84 ? -22.461 8.356 25.912 1.00 38.72 84 ASP A CA 1
ATOM 672 C C . ASP A 1 84 ? -22.872 7.262 24.932 1.00 38.72 84 ASP A C 1
ATOM 674 O O . ASP A 1 84 ? -23.724 7.436 24.064 1.00 38.72 84 ASP A O 1
ATOM 678 N N . GLY A 1 85 ? -22.194 6.122 25.035 1.00 46.12 85 GLY A N 1
ATOM 679 C CA . GLY A 1 85 ? -22.513 4.946 24.240 1.00 46.12 85 GLY A CA 1
ATOM 680 C C . GLY A 1 85 ? -21.279 4.129 23.917 1.00 46.12 85 GLY A C 1
ATOM 681 O O . GLY A 1 85 ? -20.509 4.445 23.014 1.00 46.12 85 GLY A O 1
ATOM 682 N N . VAL A 1 86 ? -21.110 3.035 24.654 1.00 49.94 86 VAL A N 1
ATOM 683 C CA . VAL A 1 86 ? -20.201 1.948 24.294 1.00 49.94 86 VAL A CA 1
ATOM 684 C C . VAL A 1 86 ? -20.597 1.472 22.895 1.00 49.94 86 VAL A C 1
ATOM 686 O O . VAL A 1 86 ? -21.692 0.947 22.723 1.00 49.94 86 VAL A O 1
ATOM 689 N N . SER A 1 87 ? -19.734 1.660 21.893 1.00 53.06 87 SER A N 1
ATOM 690 C CA . SER A 1 87 ? -19.946 1.059 20.575 1.00 53.06 87 SER A CA 1
ATOM 691 C C . SER A 1 87 ? -19.848 -0.458 20.735 1.00 53.06 87 SER A C 1
ATOM 693 O O . SER A 1 87 ? -18.752 -1.018 20.859 1.00 53.06 87 SER A O 1
ATOM 695 N N . GLU A 1 88 ? -21.008 -1.112 20.814 1.00 58.34 88 GLU A N 1
ATOM 696 C CA . GLU A 1 88 ? -21.107 -2.566 20.769 1.00 58.34 88 GLU A CA 1
ATOM 697 C C . GLU A 1 88 ? -20.342 -3.085 19.544 1.00 58.34 88 GLU A C 1
ATOM 699 O O . GLU A 1 88 ? -20.283 -2.403 18.513 1.00 58.34 88 GLU A O 1
ATOM 704 N N . PRO A 1 89 ? -19.685 -4.252 19.645 1.00 60.75 89 PRO A N 1
ATOM 705 C CA . PRO A 1 89 ? -18.976 -4.813 18.510 1.00 60.75 89 PRO A CA 1
ATOM 706 C C . PRO A 1 89 ? -19.957 -5.000 17.347 1.00 60.75 89 PRO A C 1
ATOM 708 O O . PRO A 1 89 ? -20.857 -5.833 17.413 1.00 60.75 89 PRO A O 1
ATOM 711 N N . SER A 1 90 ? -19.786 -4.208 16.284 1.00 73.94 90 SER A N 1
ATOM 712 C CA . SER A 1 90 ? -20.627 -4.312 15.095 1.00 73.94 90 SER A CA 1
ATOM 713 C C . SER A 1 90 ? -20.464 -5.706 14.492 1.00 73.94 90 SER A C 1
ATOM 715 O O . SER A 1 90 ? -19.348 -6.141 14.186 1.00 73.94 90 SER A O 1
ATOM 717 N N . LEU A 1 91 ? -21.586 -6.407 14.316 1.00 76.81 91 LEU A N 1
ATOM 718 C CA . LEU A 1 91 ? -21.621 -7.728 13.690 1.00 76.81 91 LEU A CA 1
ATOM 719 C C . LEU A 1 91 ? -20.981 -7.706 12.294 1.00 76.81 91 LEU A C 1
ATOM 721 O O . LEU A 1 91 ? -20.299 -8.657 11.921 1.00 76.81 91 LEU A O 1
ATOM 725 N N . GLU A 1 92 ? -21.100 -6.590 11.570 1.00 79.06 92 GLU A N 1
ATOM 726 C CA . GLU A 1 92 ? -20.488 -6.401 10.252 1.00 79.06 92 GLU A CA 1
ATOM 727 C C . GLU A 1 92 ? -18.950 -6.400 10.314 1.00 79.06 92 GLU A C 1
ATOM 729 O O . GLU A 1 92 ? -18.276 -6.938 9.432 1.00 79.06 92 GLU A O 1
ATOM 734 N N . GLU A 1 93 ? -18.358 -5.822 11.367 1.00 75.94 93 GLU A N 1
ATOM 735 C CA . GLU A 1 93 ? -16.902 -5.823 11.559 1.00 75.94 93 GLU A CA 1
ATOM 736 C C . GLU A 1 93 ? -16.376 -7.229 11.853 1.00 75.94 93 GLU A C 1
ATOM 738 O O . GLU A 1 93 ? -15.324 -7.621 11.340 1.00 75.94 93 GLU A O 1
ATOM 743 N N . ILE A 1 94 ? -17.113 -7.984 12.669 1.00 83.25 94 ILE A N 1
ATOM 744 C CA . ILE A 1 94 ? -16.781 -9.365 13.026 1.00 83.25 94 ILE A CA 1
ATOM 745 C C . ILE A 1 94 ? -16.889 -10.258 11.789 1.00 83.25 94 ILE A C 1
ATOM 747 O O . ILE A 1 94 ? -15.953 -11.000 11.486 1.00 83.25 94 ILE A O 1
ATOM 751 N N . GLU A 1 95 ? -17.981 -10.141 11.031 1.00 84.75 95 GLU A N 1
ATOM 752 C CA . GLU A 1 95 ? -18.179 -10.881 9.786 1.00 84.75 95 GLU A CA 1
ATOM 753 C C . GLU A 1 95 ? -17.058 -10.589 8.782 1.00 84.75 95 GLU A C 1
ATOM 755 O O . GLU A 1 95 ? -16.531 -11.499 8.136 1.00 84.75 95 GLU A O 1
ATOM 760 N N . ARG A 1 96 ? -16.615 -9.330 8.697 1.00 82.50 96 ARG A N 1
ATOM 761 C CA . ARG A 1 96 ? -15.475 -8.947 7.862 1.00 82.50 96 ARG A CA 1
ATOM 762 C C . ARG A 1 96 ? -14.191 -9.676 8.270 1.00 82.50 96 ARG A C 1
ATOM 764 O O . ARG A 1 96 ? -13.494 -10.167 7.384 1.00 82.50 96 ARG A O 1
ATOM 771 N N . PHE A 1 97 ? -13.873 -9.769 9.563 1.00 81.44 97 PHE A N 1
ATOM 772 C CA . PHE A 1 97 ? -12.691 -10.513 10.023 1.00 81.44 97 PHE A CA 1
ATOM 773 C C . PHE A 1 97 ? -12.791 -12.005 9.698 1.00 81.44 97 PHE A C 1
ATOM 775 O O . PHE A 1 97 ? -11.811 -12.594 9.244 1.00 81.44 97 PHE A O 1
ATOM 782 N N . VAL A 1 98 ? -13.979 -12.601 9.842 1.00 85.94 98 VAL A N 1
ATOM 783 C CA . VAL A 1 98 ? -14.219 -14.004 9.472 1.00 85.94 98 VAL A CA 1
ATOM 784 C C . VAL A 1 98 ? -14.005 -14.220 7.974 1.00 85.94 98 VAL A C 1
ATOM 786 O O . VAL A 1 98 ? -13.246 -15.107 7.590 1.00 85.94 98 VAL A O 1
ATOM 789 N N . ARG A 1 99 ? -14.582 -13.367 7.117 1.00 83.50 99 ARG A N 1
ATOM 790 C CA . ARG A 1 99 ? -14.388 -13.428 5.655 1.00 83.50 99 ARG A CA 1
ATOM 791 C C . ARG A 1 99 ? -12.926 -13.242 5.237 1.00 83.50 99 ARG A C 1
ATOM 793 O O . ARG A 1 99 ? -12.515 -13.753 4.200 1.00 83.50 99 ARG A O 1
ATOM 800 N N . GLN A 1 100 ? -12.139 -12.518 6.032 1.00 78.88 100 GLN A N 1
ATOM 801 C CA . GLN A 1 100 ? -10.703 -12.319 5.811 1.00 78.88 100 GLN A CA 1
ATOM 802 C C . GLN A 1 100 ? -9.835 -13.464 6.365 1.00 78.88 100 GLN A C 1
ATOM 804 O O . GLN A 1 100 ? -8.634 -13.482 6.099 1.00 78.88 100 GLN A O 1
ATOM 809 N N . GLY A 1 101 ? -10.420 -14.424 7.092 1.00 82.38 101 GLY A N 1
ATOM 810 C CA . GLY A 1 101 ? -9.708 -15.532 7.738 1.00 82.38 101 GLY A CA 1
ATOM 811 C C . GLY A 1 101 ? -9.063 -15.170 9.082 1.00 82.38 101 GLY A C 1
ATOM 812 O O . GLY A 1 101 ? -8.351 -15.985 9.663 1.00 82.38 101 GLY A O 1
ATOM 813 N N . GLU A 1 102 ? -9.316 -13.974 9.620 1.00 82.44 102 GLU A N 1
ATOM 814 C CA . GLU A 1 102 ? -8.743 -13.492 10.882 1.00 82.44 102 GLU A CA 1
ATOM 815 C C . GLU A 1 102 ? -9.584 -13.923 12.100 1.00 82.44 102 GLU A C 1
ATOM 817 O O . GLU A 1 102 ? -10.060 -13.098 12.887 1.00 82.44 102 GLU A O 1
ATOM 822 N N . LEU A 1 103 ? -9.765 -15.235 12.285 1.00 84.81 103 LEU A N 1
ATOM 823 C CA . LEU A 1 103 ? -10.649 -15.796 13.320 1.00 84.81 103 LEU A CA 1
ATOM 824 C C . LEU A 1 103 ? -10.269 -15.352 14.743 1.00 84.81 103 LEU A C 1
ATOM 826 O O . LEU A 1 103 ? -11.142 -15.032 15.547 1.00 84.81 103 LEU A O 1
ATOM 830 N N . SER A 1 104 ? -8.973 -15.236 15.044 1.00 83.19 104 SER A N 1
ATOM 831 C CA . SER A 1 104 ? -8.499 -14.751 16.348 1.00 83.19 104 SER A CA 1
ATOM 832 C C . SER A 1 104 ? -8.870 -13.287 16.610 1.00 83.19 104 SER A C 1
ATOM 834 O O . SER A 1 104 ? -9.136 -12.917 17.755 1.00 83.19 104 SER A O 1
ATOM 836 N N . ARG A 1 105 ? -8.905 -12.436 15.570 1.00 78.88 105 ARG A N 1
ATOM 837 C CA . ARG A 1 105 ? -9.351 -11.039 15.706 1.00 78.88 105 ARG A CA 1
ATOM 838 C C . ARG A 1 105 ? -10.865 -10.954 15.854 1.00 78.88 105 ARG A C 1
ATOM 840 O O . ARG A 1 105 ? -11.329 -10.193 16.699 1.00 78.88 105 ARG A O 1
ATOM 847 N N . ALA A 1 106 ? -11.610 -11.769 15.105 1.00 84.50 106 ALA A N 1
ATOM 848 C CA . ALA A 1 106 ? -13.057 -11.894 15.261 1.00 84.50 106 ALA A CA 1
ATOM 849 C C . ALA A 1 106 ? -13.429 -12.305 16.698 1.00 84.50 106 ALA A C 1
ATOM 851 O O . ALA A 1 106 ? -14.225 -11.626 17.345 1.00 84.50 106 ALA A O 1
ATOM 852 N N . ALA A 1 107 ? -12.777 -13.343 17.233 1.00 83.62 107 ALA A N 1
ATOM 853 C CA . ALA A 1 107 ? -12.980 -13.812 18.602 1.00 83.62 107 ALA A CA 1
ATOM 854 C C . ALA A 1 107 ? -12.638 -12.735 19.640 1.00 83.62 107 ALA A C 1
ATOM 856 O O . ALA A 1 107 ? -13.466 -12.423 20.489 1.00 83.62 107 ALA A O 1
ATOM 857 N N . ARG A 1 108 ? -11.464 -12.092 19.533 1.00 82.81 108 ARG A N 1
ATOM 858 C CA . ARG A 1 108 ? -11.088 -10.991 20.438 1.00 82.81 108 ARG A CA 1
ATOM 859 C C . ARG A 1 108 ? -12.085 -9.842 20.411 1.00 82.81 108 ARG A C 1
ATOM 861 O O . ARG A 1 108 ? -12.317 -9.242 21.451 1.00 82.81 108 ARG A O 1
ATOM 868 N N . ARG A 1 109 ? -12.644 -9.514 19.242 1.00 82.06 109 ARG A N 1
ATOM 869 C CA . ARG A 1 109 ? -13.625 -8.432 19.108 1.00 82.06 109 ARG A CA 1
ATOM 870 C C . ARG A 1 109 ? -14.960 -8.796 19.755 1.00 82.06 109 ARG A C 1
ATOM 872 O O . ARG A 1 109 ? -15.539 -7.934 20.408 1.00 82.06 109 ARG A O 1
ATOM 879 N N . LEU A 1 110 ? -15.397 -10.050 19.620 1.00 81.62 110 LEU A N 1
ATOM 880 C CA . LEU A 1 110 ? -16.575 -10.595 20.304 1.00 81.62 110 LEU A CA 1
ATOM 881 C C . LEU A 1 110 ? -16.414 -10.588 21.829 1.00 81.62 110 LEU A C 1
ATOM 883 O O . LEU A 1 110 ? -17.364 -10.297 22.545 1.00 81.62 110 LEU A O 1
ATOM 887 N N . THR A 1 111 ? -15.213 -10.889 22.326 1.00 79.38 111 THR A N 1
ATOM 888 C CA . THR A 1 111 ? -14.930 -10.999 23.765 1.00 79.38 111 THR A CA 1
ATOM 889 C C . THR A 1 111 ? -14.299 -9.740 24.362 1.00 79.38 111 THR A C 1
ATOM 891 O O . THR A 1 111 ? -13.787 -9.790 25.481 1.00 79.38 111 THR A O 1
ATOM 894 N N . ALA A 1 112 ? -14.241 -8.629 23.622 1.00 74.81 112 ALA A N 1
ATOM 895 C CA . ALA A 1 112 ? -13.538 -7.435 24.076 1.00 74.81 112 ALA A CA 1
ATOM 896 C C . ALA A 1 112 ? -14.262 -6.823 25.282 1.00 74.81 112 ALA A C 1
ATOM 898 O O . ALA A 1 112 ? -15.449 -6.506 25.211 1.00 74.81 112 ALA A O 1
ATOM 899 N N . ALA A 1 113 ? -13.537 -6.629 26.385 1.00 66.75 113 ALA A N 1
ATOM 900 C CA . ALA A 1 113 ? -14.058 -5.911 27.540 1.00 66.75 113 ALA A CA 1
ATOM 901 C C . ALA A 1 113 ? -14.339 -4.438 27.189 1.00 66.75 113 ALA A C 1
ATOM 903 O O . ALA A 1 113 ? -13.748 -3.880 26.260 1.00 66.75 113 ALA A O 1
ATOM 904 N N . LYS A 1 114 ? -15.238 -3.801 27.950 1.00 64.94 114 LYS A N 1
ATOM 905 C CA . LYS A 1 114 ? -15.573 -2.382 27.770 1.00 64.94 114 LYS A CA 1
ATOM 906 C C . LYS A 1 114 ? -14.307 -1.525 27.856 1.00 64.94 114 LYS A C 1
ATOM 908 O O . LYS A 1 114 ? -13.536 -1.643 28.807 1.00 64.94 114 LYS A O 1
ATOM 913 N N . VAL A 1 115 ? -14.114 -0.666 26.856 1.00 67.69 115 VAL A N 1
ATOM 914 C CA . VAL A 1 115 ? -13.028 0.321 26.833 1.00 67.69 115 VAL A CA 1
ATOM 915 C C . VAL A 1 115 ? -13.206 1.262 28.027 1.00 67.69 115 VAL A C 1
ATOM 917 O O . VAL A 1 115 ? -14.320 1.713 28.294 1.00 67.69 115 VAL A O 1
ATOM 920 N N . ALA A 1 116 ? -12.124 1.526 28.762 1.00 71.81 116 ALA A N 1
ATOM 921 C CA . ALA A 1 116 ? -12.149 2.446 29.895 1.00 71.81 116 ALA A CA 1
ATOM 922 C C . ALA A 1 116 ? -12.573 3.860 29.439 1.00 71.81 116 ALA A C 1
ATOM 924 O O . ALA A 1 116 ? -12.205 4.280 28.338 1.00 71.81 116 ALA A O 1
ATOM 925 N N . PRO A 1 117 ? -13.341 4.603 30.253 1.00 72.88 117 PRO A N 1
ATOM 926 C CA . PRO A 1 117 ? -13.830 5.925 29.876 1.00 72.88 117 PRO A CA 1
ATOM 927 C C . PRO A 1 117 ? -12.669 6.909 29.677 1.00 72.88 117 PRO A C 1
ATOM 929 O O . PRO A 1 117 ? -11.665 6.853 30.384 1.00 72.88 117 PRO A O 1
ATOM 932 N N . ALA A 1 118 ? -12.811 7.840 28.731 1.00 72.56 118 ALA A N 1
ATOM 933 C CA . ALA A 1 118 ? -11.782 8.822 28.376 1.00 72.56 118 ALA A CA 1
ATOM 934 C C . ALA A 1 118 ? -11.664 9.956 29.419 1.00 72.56 118 ALA A C 1
ATOM 936 O O . ALA A 1 118 ? -11.898 11.125 29.123 1.00 72.56 118 ALA A O 1
ATOM 937 N N . THR A 1 119 ? -11.330 9.610 30.663 1.00 81.44 119 THR A N 1
ATOM 938 C CA . THR A 1 119 ? -11.183 10.559 31.777 1.00 81.44 119 THR A CA 1
ATOM 939 C C . THR A 1 119 ? -9.720 10.921 32.032 1.00 81.44 119 THR A C 1
ATOM 941 O O . THR A 1 119 ? -8.804 10.168 31.691 1.00 81.44 119 THR A O 1
ATOM 944 N N . ALA A 1 120 ? -9.486 12.060 32.693 1.00 79.25 120 ALA A N 1
ATOM 945 C CA . ALA A 1 120 ? -8.144 12.475 33.108 1.00 79.25 120 ALA A CA 1
ATOM 946 C C . ALA A 1 120 ? -7.455 11.429 34.009 1.00 79.25 120 ALA A C 1
ATOM 948 O O . ALA A 1 120 ? -6.251 11.215 33.886 1.00 79.25 120 ALA A O 1
ATOM 949 N N . ALA A 1 121 ? -8.225 10.725 34.848 1.00 78.38 121 ALA A N 1
ATOM 950 C CA . ALA A 1 121 ? -7.726 9.639 35.690 1.00 78.38 121 ALA A CA 1
ATOM 951 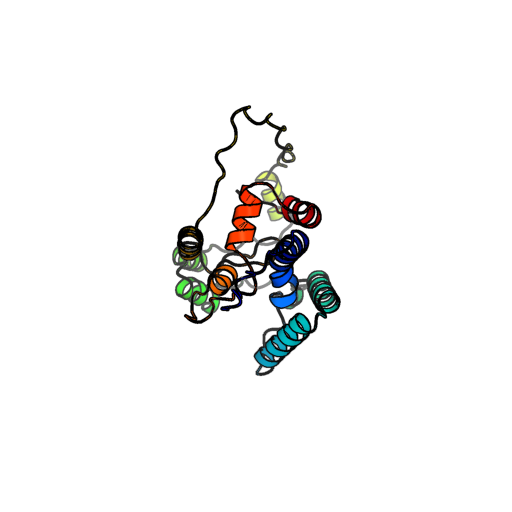C C . ALA A 1 121 ? -7.218 8.446 34.859 1.00 78.38 121 ALA A C 1
ATOM 953 O O . ALA A 1 121 ? -6.131 7.932 35.113 1.00 78.38 121 ALA A O 1
ATOM 954 N N . THR A 1 122 ? -7.954 8.050 33.816 1.00 81.25 122 THR A N 1
ATOM 955 C CA . THR A 1 122 ? -7.537 6.987 32.886 1.00 81.25 122 THR A CA 1
ATOM 956 C C . THR A 1 122 ? -6.286 7.385 32.099 1.00 81.25 122 THR A C 1
ATOM 958 O O . THR A 1 122 ? -5.390 6.567 31.906 1.00 81.25 122 THR A O 1
ATOM 961 N N . LEU A 1 123 ? -6.171 8.655 31.696 1.00 80.38 123 LEU A N 1
ATOM 962 C CA . LEU A 1 123 ? -4.971 9.176 31.033 1.00 80.38 123 LEU A CA 1
ATOM 963 C C . LEU A 1 123 ? -3.746 9.122 31.957 1.00 80.38 123 LEU A C 1
ATOM 965 O O . LEU A 1 123 ? -2.662 8.740 31.515 1.00 80.38 123 LEU A O 1
ATOM 969 N N . GLN A 1 124 ? -3.910 9.475 33.233 1.00 82.75 124 GLN A N 1
ATOM 970 C CA . GLN A 1 124 ? -2.830 9.408 34.215 1.00 82.75 124 GLN A CA 1
ATOM 971 C C . GLN A 1 124 ? -2.374 7.962 34.467 1.00 82.75 124 GLN A C 1
ATOM 973 O O . GLN A 1 124 ? -1.177 7.696 34.391 1.00 82.75 124 GLN A O 1
ATOM 978 N N . GLN A 1 125 ? -3.308 7.016 34.612 1.00 82.38 125 GLN A N 1
ATOM 979 C CA . GLN A 1 125 ? -2.991 5.583 34.707 1.00 82.38 125 GLN A CA 1
ATOM 980 C C . GLN A 1 125 ? -2.226 5.063 33.480 1.00 82.38 125 GLN A C 1
ATOM 982 O O . GLN A 1 125 ? -1.270 4.305 33.617 1.00 82.38 125 GLN A O 1
ATOM 987 N N . LEU A 1 126 ? -2.597 5.491 32.268 1.00 82.06 126 LEU A N 1
ATOM 988 C CA . LEU A 1 126 ? -1.882 5.101 31.047 1.00 82.06 126 LEU A CA 1
ATOM 989 C C . LEU A 1 126 ? -0.446 5.642 31.011 1.00 82.06 126 LEU A C 1
ATOM 991 O O . LEU A 1 126 ? 0.454 4.945 30.547 1.00 82.06 126 LEU A O 1
ATOM 995 N N . LYS A 1 127 ? -0.215 6.863 31.511 1.00 81.19 127 LYS A N 1
ATOM 996 C CA . LYS A 1 127 ? 1.138 7.433 31.628 1.00 81.19 127 LYS A CA 1
ATOM 997 C C . LYS A 1 127 ? 1.998 6.681 32.641 1.00 81.19 127 LYS A C 1
ATOM 999 O O . LYS A 1 127 ? 3.188 6.512 32.406 1.00 81.19 127 LYS A O 1
ATOM 1004 N N . GLU A 1 128 ? 1.404 6.226 33.740 1.00 84.81 128 GLU A N 1
ATOM 1005 C CA . GLU A 1 128 ? 2.092 5.420 34.755 1.00 84.81 128 GLU A CA 1
ATOM 1006 C C . GLU A 1 128 ? 2.463 4.025 34.223 1.00 84.81 128 GLU A C 1
ATOM 1008 O O . GLU A 1 128 ? 3.558 3.538 34.496 1.00 84.81 128 GLU A O 1
ATOM 1013 N N . LEU A 1 129 ? 1.598 3.409 33.407 1.00 84.69 129 LEU A N 1
ATOM 1014 C CA . LEU A 1 129 ? 1.863 2.113 32.762 1.00 84.69 129 LEU A CA 1
ATOM 1015 C C . LEU A 1 129 ? 2.905 2.185 31.635 1.00 84.69 129 LEU A C 1
ATOM 1017 O O . LEU A 1 129 ? 3.571 1.190 31.345 1.00 84.69 129 LEU A O 1
ATOM 1021 N N . HIS A 1 130 ? 3.040 3.340 30.984 1.00 77.38 130 HIS A N 1
ATOM 1022 C CA . HIS A 1 130 ? 3.942 3.546 29.854 1.00 77.38 130 HIS A CA 1
ATOM 1023 C C . HIS A 1 130 ? 4.916 4.699 30.138 1.00 77.38 130 HIS A C 1
ATOM 102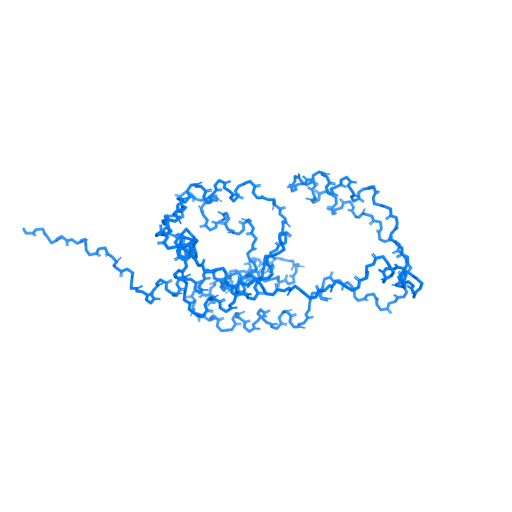5 O O . HIS A 1 130 ? 4.752 5.789 29.578 1.00 77.38 130 HIS A O 1
ATOM 1031 N N . PRO A 1 131 ? 5.946 4.484 30.984 1.00 78.12 131 PRO A N 1
ATOM 1032 C CA . PRO A 1 131 ? 6.998 5.475 31.166 1.00 78.12 131 PRO A CA 1
ATOM 1033 C C . PRO A 1 131 ? 7.652 5.799 29.818 1.00 78.12 131 PRO A C 1
ATOM 1035 O O . PRO A 1 131 ? 7.741 4.946 28.932 1.00 78.12 131 PRO A O 1
ATOM 1038 N N . ALA A 1 132 ? 8.096 7.047 29.655 1.00 73.12 132 ALA A N 1
ATOM 1039 C CA . ALA A 1 132 ? 8.672 7.520 28.402 1.00 73.12 132 ALA A CA 1
ATOM 1040 C C . ALA A 1 132 ? 9.841 6.619 27.971 1.00 73.12 132 ALA A C 1
ATOM 1042 O O . ALA A 1 132 ? 10.875 6.557 28.637 1.00 73.12 132 ALA A O 1
ATOM 1043 N N . ALA A 1 133 ? 9.662 5.913 26.853 1.00 7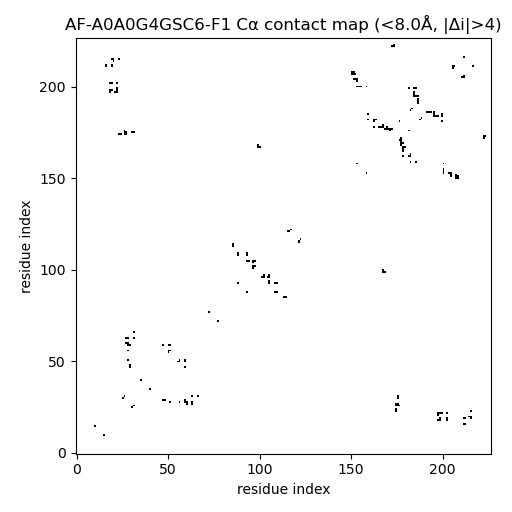3.00 133 ALA A N 1
ATOM 1044 C CA . ALA A 1 133 ? 10.713 5.081 26.294 1.00 73.00 133 ALA A CA 1
ATOM 1045 C C . ALA A 1 133 ? 11.860 5.975 25.789 1.00 73.00 133 ALA A C 1
ATOM 1047 O O . ALA A 1 133 ? 11.597 7.030 25.198 1.00 73.00 133 ALA A O 1
ATOM 1048 N N . PRO A 1 134 ? 13.127 5.574 25.989 1.00 74.88 134 PRO A N 1
ATOM 1049 C CA . PRO A 1 134 ? 14.246 6.278 25.387 1.00 74.88 134 PRO A CA 1
ATOM 1050 C C . PRO A 1 134 ? 14.070 6.320 23.868 1.00 74.88 134 PRO A C 1
ATOM 1052 O O . PRO A 1 134 ? 13.614 5.352 23.252 1.00 74.88 134 PRO A O 1
ATOM 1055 N N . LEU A 1 135 ? 14.427 7.457 23.265 1.00 67.56 135 LEU A N 1
ATOM 1056 C CA . LEU A 1 135 ? 14.405 7.611 21.814 1.00 67.56 135 LEU A CA 1
ATOM 1057 C C . LEU A 1 135 ? 15.189 6.457 21.170 1.00 67.56 135 LEU A C 1
ATOM 1059 O O . LEU A 1 135 ? 16.277 6.130 21.659 1.00 67.56 135 LEU A O 1
ATOM 1063 N N . PRO A 1 136 ? 14.675 5.849 20.085 1.00 62.41 136 PRO A N 1
ATOM 1064 C CA . PRO A 1 136 ? 15.399 4.800 19.388 1.00 62.41 136 PRO A CA 1
ATOM 1065 C C . PRO A 1 136 ? 16.769 5.345 18.977 1.00 62.41 136 PRO A C 1
ATOM 1067 O O . PRO A 1 136 ? 16.870 6.320 18.228 1.00 62.41 136 PRO A O 1
ATOM 1070 N N . ARG A 1 137 ? 17.839 4.742 19.510 1.00 57.91 137 ARG A N 1
ATOM 1071 C CA . ARG A 1 137 ? 19.201 5.040 19.064 1.00 57.91 137 ARG A CA 1
ATOM 1072 C C . ARG A 1 137 ? 19.288 4.651 17.596 1.00 57.91 137 ARG A C 1
ATOM 1074 O O . ARG A 1 137 ? 18.897 3.543 17.233 1.00 57.91 137 ARG A O 1
ATOM 1081 N N . LYS A 1 138 ? 19.819 5.554 16.763 1.00 54.28 138 LYS A N 1
ATOM 1082 C CA . LYS A 1 138 ? 20.227 5.187 15.404 1.00 54.28 138 LYS A CA 1
ATOM 1083 C C . LYS A 1 138 ? 21.112 3.939 15.515 1.00 54.28 138 LYS A C 1
ATOM 1085 O O . LYS A 1 138 ? 22.019 3.958 16.356 1.00 54.28 138 LYS A O 1
ATOM 1090 N N . PRO A 1 139 ? 20.859 2.877 14.732 1.00 58.75 139 PRO A N 1
ATOM 1091 C CA . PRO A 1 139 ? 21.804 1.779 14.657 1.00 58.75 139 PRO A CA 1
ATOM 1092 C C . PRO A 1 139 ? 23.167 2.382 14.316 1.00 58.75 139 PRO A C 1
ATOM 1094 O O . PRO A 1 139 ? 23.281 3.198 13.397 1.00 58.75 139 PRO A O 1
ATOM 1097 N N . GLN A 1 140 ? 24.176 2.064 15.127 1.00 54.31 140 GLN A N 1
ATOM 1098 C CA . GLN A 1 140 ? 25.550 2.393 14.776 1.00 54.31 140 GLN A CA 1
ATOM 1099 C C . GLN A 1 140 ? 25.814 1.729 13.428 1.00 54.31 140 GLN A C 1
ATOM 1101 O O . GLN A 1 140 ? 25.423 0.577 13.237 1.00 54.31 140 GLN A O 1
ATOM 1106 N N . THR A 1 141 ? 26.421 2.463 12.497 1.00 54.62 141 THR A N 1
ATOM 1107 C CA . THR A 1 141 ? 26.940 1.905 11.249 1.00 54.62 141 THR A CA 1
ATOM 1108 C C . THR A 1 141 ? 27.888 0.777 11.627 1.00 54.62 141 THR A C 1
ATOM 1110 O O . THR A 1 141 ? 29.031 1.019 12.008 1.00 54.62 141 THR A O 1
ATOM 1113 N N . GLN A 1 142 ? 27.383 -0.455 11.628 1.00 52.28 142 GLN A N 1
ATOM 1114 C CA . GLN A 1 142 ? 28.237 -1.621 11.674 1.00 52.28 142 GLN A CA 1
ATOM 1115 C C . GLN A 1 142 ? 29.012 -1.572 10.367 1.00 52.28 142 GLN A C 1
ATOM 1117 O O . GLN A 1 142 ? 28.408 -1.546 9.296 1.00 52.28 142 GLN A O 1
ATOM 1122 N N . ASN A 1 143 ? 30.334 -1.452 10.474 1.00 52.12 143 ASN A N 1
ATOM 1123 C CA . ASN A 1 143 ? 31.216 -1.624 9.334 1.00 52.12 143 ASN A CA 1
ATOM 1124 C C . ASN A 1 143 ? 30.847 -2.968 8.708 1.00 52.12 143 ASN A C 1
ATOM 1126 O O . ASN A 1 143 ? 30.874 -3.993 9.395 1.00 52.12 143 ASN A O 1
ATOM 1130 N N . SER A 1 144 ? 30.404 -2.931 7.454 1.00 54.12 144 SER A N 1
ATOM 1131 C CA . SER A 1 144 ? 30.070 -4.124 6.691 1.00 54.12 144 SER A CA 1
ATOM 1132 C C . SER A 1 144 ? 31.247 -5.103 6.776 1.00 54.12 144 SER A C 1
ATOM 1134 O O . SER A 1 144 ? 32.388 -4.654 6.654 1.00 54.12 144 SER A O 1
ATOM 1136 N N . PRO A 1 145 ? 31.018 -6.405 7.015 1.00 57.06 145 PRO A N 1
ATOM 1137 C CA . PRO A 1 145 ? 32.093 -7.380 6.898 1.00 57.06 145 PRO A CA 1
ATOM 1138 C C . PRO A 1 145 ? 32.712 -7.289 5.494 1.00 57.06 145 PRO A C 1
ATOM 1140 O 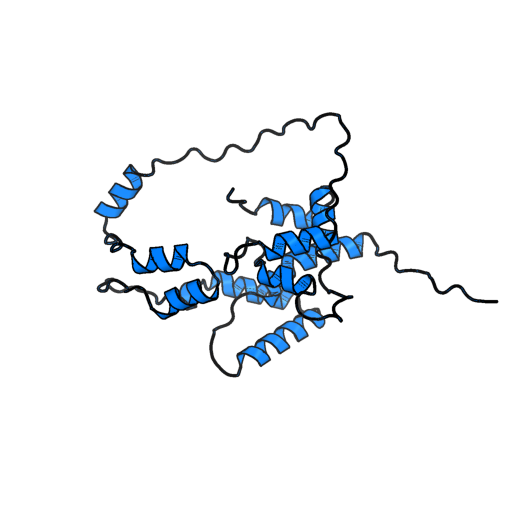O . PRO A 1 145 ? 31.979 -7.165 4.517 1.00 57.06 145 PRO A O 1
ATOM 1143 N N . ASP A 1 146 ? 34.045 -7.359 5.409 1.00 56.34 146 ASP A N 1
ATOM 1144 C CA . ASP A 1 146 ? 34.857 -7.300 4.172 1.00 56.34 146 ASP A CA 1
ATOM 1145 C C . ASP A 1 146 ? 34.567 -8.442 3.170 1.00 56.34 146 ASP A C 1
ATOM 1147 O O . ASP A 1 146 ? 35.195 -8.536 2.114 1.00 56.34 146 ASP A O 1
ATOM 1151 N N . GLU A 1 147 ? 33.623 -9.335 3.475 1.00 58.78 147 GLU A N 1
ATOM 1152 C CA . GLU A 1 147 ? 33.195 -10.375 2.548 1.00 58.78 147 GLU A CA 1
ATOM 1153 C C . GLU A 1 147 ? 32.212 -9.799 1.519 1.00 58.78 147 GLU A C 1
ATOM 1155 O O . GLU A 1 147 ? 31.251 -9.119 1.894 1.00 58.78 147 GLU A O 1
ATOM 1160 N N . PRO A 1 148 ? 32.396 -10.083 0.214 1.00 57.03 148 PRO A N 1
ATOM 1161 C CA . PRO A 1 148 ? 31.431 -9.679 -0.793 1.00 57.03 148 PRO A CA 1
ATOM 1162 C C . PRO A 1 148 ? 30.085 -10.318 -0.451 1.00 57.03 148 PRO A C 1
ATOM 1164 O O . PRO A 1 148 ? 29.936 -11.541 -0.482 1.00 57.03 148 PRO A O 1
ATOM 1167 N N . ALA A 1 149 ? 29.107 -9.481 -0.099 1.00 61.09 149 ALA A N 1
ATOM 1168 C CA . ALA A 1 149 ? 27.758 -9.933 0.186 1.00 61.09 149 ALA A CA 1
ATOM 1169 C C . ALA A 1 149 ? 27.254 -10.750 -1.009 1.00 61.09 149 ALA A C 1
ATOM 1171 O O . ALA A 1 149 ? 27.209 -10.257 -2.138 1.00 61.09 149 ALA A O 1
ATOM 1172 N N . VAL A 1 150 ? 26.899 -12.015 -0.768 1.00 64.38 150 VAL A N 1
ATOM 1173 C CA . VAL A 1 150 ? 26.292 -12.862 -1.798 1.00 64.38 150 VAL A CA 1
ATOM 1174 C C . VAL A 1 150 ? 25.047 -12.133 -2.312 1.00 64.38 150 VAL A C 1
ATOM 1176 O O . VAL A 1 150 ? 24.184 -11.796 -1.495 1.00 64.38 150 VAL A O 1
ATOM 1179 N N . PRO A 1 151 ? 24.929 -11.860 -3.625 1.00 66.75 151 PRO A N 1
ATOM 1180 C CA . PRO A 1 151 ? 23.822 -11.076 -4.151 1.00 66.75 151 PRO A CA 1
ATOM 1181 C C . PRO A 1 151 ? 22.502 -11.801 -3.883 1.00 66.75 151 PRO A C 1
ATOM 1183 O O . PRO A 1 151 ? 22.192 -12.833 -4.487 1.00 66.75 151 PRO A O 1
ATOM 1186 N N . LEU A 1 152 ? 21.716 -11.263 -2.949 1.00 77.88 152 LEU A N 1
ATOM 1187 C CA . LEU A 1 152 ? 20.437 -11.834 -2.558 1.00 77.88 152 LEU A CA 1
ATOM 1188 C C . LEU A 1 152 ? 19.411 -11.545 -3.658 1.00 77.88 152 LEU A C 1
ATOM 1190 O O . LEU A 1 152 ? 18.847 -10.457 -3.734 1.00 77.88 152 LEU A O 1
ATOM 1194 N N . THR A 1 153 ? 19.175 -12.529 -4.524 1.00 83.62 153 THR A N 1
ATOM 1195 C CA . THR A 1 153 ? 18.169 -12.439 -5.590 1.00 83.62 153 THR A CA 1
ATOM 1196 C C . THR A 1 153 ? 16.942 -13.261 -5.219 1.00 83.62 153 THR A C 1
ATOM 1198 O O . THR A 1 153 ? 17.035 -14.457 -4.943 1.00 83.62 153 THR A O 1
ATOM 1201 N N . VAL A 1 154 ? 15.770 -12.634 -5.252 1.00 84.69 154 VAL A N 1
ATOM 1202 C CA . VAL A 1 154 ? 14.481 -13.278 -5.006 1.00 84.69 154 VAL A CA 1
ATOM 1203 C C . VAL A 1 154 ? 13.804 -13.578 -6.345 1.00 84.69 154 VAL A C 1
ATOM 1205 O O . VAL A 1 154 ? 13.467 -12.656 -7.096 1.00 84.69 154 VAL A O 1
ATOM 1208 N N . PRO A 1 155 ? 13.561 -14.859 -6.676 1.00 86.25 155 PRO A N 1
ATOM 1209 C CA . PRO A 1 155 ? 12.827 -15.203 -7.883 1.00 86.25 155 PRO A CA 1
ATOM 1210 C C . PRO A 1 155 ? 11.332 -14.853 -7.723 1.00 86.25 155 PRO A C 1
ATOM 1212 O O . PRO A 1 155 ? 10.777 -15.038 -6.633 1.00 86.25 155 PRO A O 1
ATOM 1215 N N . PRO A 1 156 ? 10.630 -14.445 -8.802 1.00 83.62 156 PRO A N 1
ATOM 1216 C CA . PRO A 1 156 ? 9.224 -14.019 -8.745 1.00 83.62 156 PRO A CA 1
ATOM 1217 C C . PRO A 1 156 ? 8.286 -15.020 -8.054 1.00 83.62 156 PRO A C 1
ATOM 1219 O O . PRO A 1 156 ? 7.399 -14.630 -7.300 1.00 83.62 156 PRO A O 1
ATOM 1222 N N . ARG A 1 157 ? 8.525 -16.325 -8.244 1.00 83.19 157 ARG A N 1
ATOM 1223 C CA . ARG A 1 157 ? 7.754 -17.407 -7.606 1.00 83.19 157 ARG A CA 1
ATOM 1224 C C . ARG A 1 157 ? 7.824 -17.387 -6.075 1.00 83.19 157 ARG A C 1
ATOM 1226 O O . ARG A 1 157 ? 6.821 -17.651 -5.420 1.00 83.19 157 ARG A O 1
ATOM 1233 N N . VAL A 1 158 ? 8.992 -17.070 -5.508 1.00 86.69 158 VAL A N 1
ATOM 1234 C CA . VAL A 1 158 ? 9.197 -17.010 -4.051 1.00 86.69 158 VAL A CA 1
ATOM 1235 C C . VAL A 1 158 ? 8.518 -15.766 -3.495 1.00 86.69 158 VAL A C 1
ATOM 1237 O O . VAL A 1 158 ? 7.829 -15.852 -2.482 1.00 86.69 158 VAL A O 1
ATOM 1240 N N . LEU A 1 159 ? 8.633 -14.639 -4.202 1.00 86.00 159 LEU A N 1
ATOM 1241 C CA . LEU A 1 159 ? 7.933 -13.408 -3.847 1.00 86.00 159 LEU A CA 1
ATOM 1242 C C . LEU A 1 159 ? 6.410 -13.609 -3.842 1.00 86.00 159 LEU A C 1
ATOM 1244 O O . LEU A 1 159 ? 5.744 -13.245 -2.877 1.00 86.00 159 LEU A O 1
ATOM 1248 N N . LEU A 1 160 ? 5.859 -14.248 -4.876 1.00 85.06 160 LEU A N 1
ATOM 1249 C CA . LEU A 1 160 ? 4.430 -14.548 -4.965 1.00 85.06 160 LEU A CA 1
ATOM 1250 C C . LEU A 1 160 ? 3.978 -15.518 -3.861 1.00 85.06 160 LEU A C 1
ATOM 1252 O O . LEU A 1 160 ? 2.931 -15.305 -3.251 1.00 85.06 160 LEU A O 1
ATOM 1256 N N . ALA A 1 161 ? 4.768 -16.551 -3.556 1.00 86.19 161 ALA A N 1
ATOM 1257 C CA . ALA A 1 161 ? 4.478 -17.470 -2.455 1.00 86.19 161 ALA A CA 1
ATOM 1258 C C . ALA A 1 161 ? 4.447 -16.750 -1.094 1.00 86.19 161 ALA A C 1
ATOM 1260 O O . ALA A 1 161 ? 3.514 -16.953 -0.318 1.00 86.19 161 ALA A O 1
ATOM 1261 N N . ALA A 1 162 ? 5.410 -15.861 -0.834 1.00 88.00 162 ALA A N 1
ATOM 1262 C CA . ALA A 1 162 ? 5.439 -15.041 0.376 1.00 88.00 162 ALA A CA 1
ATOM 1263 C C . ALA A 1 162 ? 4.253 -14.065 0.440 1.00 88.00 162 ALA A C 1
ATOM 1265 O O . ALA A 1 162 ? 3.624 -13.897 1.484 1.00 88.00 162 ALA A O 1
ATOM 1266 N N . LEU A 1 163 ? 3.888 -13.455 -0.690 1.00 86.56 163 LEU A N 1
ATOM 1267 C CA . LEU A 1 163 ? 2.714 -12.594 -0.752 1.00 86.56 163 LEU A CA 1
ATOM 1268 C C . LEU A 1 163 ? 1.442 -13.374 -0.435 1.00 86.56 163 LEU A C 1
ATOM 1270 O O . LEU A 1 163 ? 0.619 -12.837 0.299 1.00 86.56 163 LEU A O 1
ATOM 1274 N N . LYS A 1 164 ? 1.292 -14.618 -0.915 1.00 85.19 164 LYS A N 1
ATOM 1275 C CA . LYS A 1 164 ? 0.131 -15.493 -0.662 1.00 85.19 164 LYS A CA 1
ATOM 1276 C C . LYS A 1 164 ? -0.067 -15.855 0.809 1.00 85.19 164 LYS A C 1
ATOM 1278 O O . LYS A 1 164 ? -1.216 -15.960 1.243 1.00 85.19 164 LYS A O 1
ATOM 1283 N N . THR A 1 165 ? 1.012 -16.005 1.571 1.00 86.00 165 THR A N 1
ATOM 1284 C CA . THR A 1 165 ? 0.948 -16.293 3.013 1.00 86.00 165 THR A CA 1
ATOM 1285 C C . THR A 1 165 ? 0.749 -15.041 3.864 1.00 86.00 165 THR A C 1
ATOM 1287 O O . THR A 1 165 ? 0.368 -15.152 5.028 1.00 86.00 165 THR A O 1
ATOM 1290 N N . ALA A 1 166 ? 0.957 -13.849 3.296 1.00 85.00 166 ALA A N 1
ATOM 1291 C CA . ALA A 1 166 ? 0.806 -12.602 4.031 1.00 85.00 166 ALA A CA 1
ATOM 1292 C C . ALA A 1 166 ? -0.643 -12.380 4.529 1.00 85.00 166 ALA A C 1
ATOM 1294 O O . ALA A 1 166 ? -1.601 -12.709 3.816 1.00 85.00 166 ALA A O 1
ATOM 1295 N N . PRO A 1 167 ? -0.827 -11.797 5.728 1.00 79.38 167 PRO A N 1
ATOM 1296 C CA . PRO A 1 167 ? -2.143 -11.581 6.323 1.00 79.38 167 PRO A CA 1
ATOM 1297 C C . PRO A 1 167 ? -2.984 -10.596 5.502 1.00 79.38 167 PRO A C 1
ATOM 1299 O O . PRO A 1 167 ? -2.604 -9.436 5.305 1.00 79.38 167 PRO A O 1
ATOM 1302 N N . ARG A 1 168 ? -4.155 -11.052 5.046 1.00 79.56 168 ARG A N 1
ATOM 1303 C CA . ARG A 1 168 ? -5.120 -10.215 4.317 1.00 79.56 168 ARG A CA 1
ATOM 1304 C C . ARG A 1 168 ? -5.708 -9.153 5.244 1.00 79.56 168 ARG A C 1
ATOM 1306 O O . ARG A 1 168 ? -5.819 -9.361 6.443 1.00 79.56 168 ARG A O 1
ATOM 1313 N N . GLY A 1 169 ? -6.082 -8.003 4.697 1.00 73.38 169 GLY A N 1
ATOM 1314 C CA . GLY A 1 169 ? -6.664 -6.894 5.453 1.00 73.38 169 GLY A CA 1
ATOM 1315 C C . GLY A 1 169 ? -5.648 -6.059 6.238 1.00 73.38 169 GLY A C 1
ATOM 1316 O O . GLY A 1 169 ? -6.027 -5.021 6.791 1.00 73.38 169 GLY A O 1
ATOM 1317 N N . SER A 1 170 ? -4.365 -6.442 6.228 1.00 76.75 170 SER A N 1
ATOM 1318 C CA . SER A 1 170 ? -3.284 -5.692 6.872 1.00 76.75 170 SER A CA 1
ATOM 1319 C C . SER A 1 170 ? -3.250 -4.233 6.432 1.00 76.75 170 SER A C 1
ATOM 1321 O O . SER A 1 170 ? -3.571 -3.883 5.288 1.00 76.75 170 SER A O 1
ATOM 1323 N N . ALA A 1 171 ? -2.889 -3.368 7.379 1.00 73.31 171 ALA A N 1
ATOM 1324 C CA . ALA A 1 171 ? -2.739 -1.949 7.117 1.00 73.31 171 ALA A CA 1
ATOM 1325 C C . ALA A 1 171 ? -1.659 -1.734 6.054 1.00 73.31 171 ALA A C 1
ATOM 1327 O O . ALA A 1 171 ? -0.647 -2.432 6.024 1.00 73.31 171 ALA A O 1
ATOM 1328 N N . ALA A 1 172 ? -1.906 -0.768 5.175 1.00 77.06 172 ALA A N 1
ATOM 1329 C CA . ALA A 1 172 ? -0.921 -0.382 4.189 1.00 77.06 172 ALA A CA 1
ATOM 1330 C C . ALA A 1 172 ? 0.301 0.238 4.876 1.00 77.06 172 ALA A C 1
ATOM 1332 O O . ALA A 1 172 ? 0.152 0.973 5.857 1.00 77.06 172 ALA A O 1
ATOM 1333 N N . GLY A 1 173 ? 1.485 -0.041 4.332 1.00 70.50 173 GLY A N 1
ATOM 1334 C CA . GLY A 1 173 ? 2.713 0.638 4.730 1.00 70.50 173 GLY A CA 1
ATOM 1335 C C . GLY A 1 173 ? 2.713 2.124 4.331 1.00 70.50 173 GLY A C 1
ATOM 1336 O O . GLY A 1 173 ? 1.736 2.621 3.768 1.00 70.50 173 GLY A O 1
ATOM 1337 N N . PRO A 1 174 ? 3.819 2.845 4.567 1.00 67.38 174 PRO A N 1
ATOM 1338 C CA . PRO A 1 174 ? 3.944 4.267 4.223 1.00 67.38 174 PRO A CA 1
ATOM 1339 C C . PRO A 1 174 ? 3.838 4.541 2.719 1.00 67.38 174 PRO A C 1
ATOM 1341 O O . PRO A 1 174 ? 3.456 5.633 2.320 1.00 67.38 174 PRO A O 1
ATOM 1344 N N . THR A 1 175 ? 4.110 3.537 1.889 1.00 75.31 175 THR A N 1
ATOM 1345 C CA . THR A 1 175 ? 3.892 3.594 0.442 1.00 75.31 175 THR A CA 1
ATOM 1346 C C . THR A 1 175 ? 2.422 3.428 0.055 1.00 75.31 175 THR A C 1
ATOM 1348 O O . THR A 1 175 ? 2.077 3.662 -1.084 1.00 75.31 175 THR A O 1
ATOM 1351 N N . GLY A 1 176 ? 1.518 3.012 0.945 1.00 78.38 176 GLY A N 1
ATOM 1352 C CA . GLY A 1 176 ? 0.107 2.779 0.601 1.00 78.38 176 GLY A CA 1
ATOM 1353 C C . GLY A 1 176 ? -0.181 1.413 -0.042 1.00 78.38 176 GLY A C 1
ATOM 1354 O O . GLY A 1 176 ? -1.346 1.061 -0.252 1.00 78.38 176 GLY A O 1
ATOM 1355 N N . TRP A 1 177 ? 0.844 0.592 -0.291 1.00 83.94 177 TRP A N 1
ATOM 1356 C CA . TRP A 1 177 ? 0.661 -0.792 -0.727 1.00 83.94 177 TRP A CA 1
ATOM 1357 C C . TRP A 1 177 ? 0.050 -1.660 0.373 1.00 83.94 177 TRP A C 1
ATOM 1359 O O . TRP A 1 177 ? 0.447 -1.599 1.536 1.00 83.94 177 TRP A O 1
ATOM 1369 N N . ARG A 1 178 ? -0.883 -2.525 -0.031 1.00 85.25 178 ARG A N 1
ATOM 1370 C CA . ARG A 1 178 ? -1.356 -3.669 0.754 1.00 85.25 178 ARG A CA 1
ATOM 1371 C C . ARG A 1 178 ? -0.950 -4.951 0.044 1.00 85.25 178 ARG A C 1
ATOM 1373 O O . ARG A 1 178 ? -0.733 -4.935 -1.168 1.00 85.25 178 ARG A O 1
ATOM 1380 N N . TYR A 1 179 ? -0.904 -6.063 0.769 1.00 86.38 179 TYR A N 1
ATOM 1381 C CA . TYR A 1 179 ? -0.529 -7.350 0.184 1.00 86.38 179 TYR A CA 1
ATOM 1382 C C . TYR A 1 179 ? -1.447 -7.763 -0.971 1.00 86.38 179 TYR A C 1
ATOM 1384 O O . TYR A 1 179 ? -0.968 -8.331 -1.943 1.00 86.38 179 TYR A O 1
ATOM 1392 N N . GLU A 1 180 ? -2.736 -7.423 -0.930 1.00 85.44 180 GLU A N 1
ATOM 1393 C CA . GLU A 1 180 ? -3.682 -7.707 -2.014 1.00 85.44 180 GLU A CA 1
ATOM 1394 C C . GLU A 1 180 ? -3.344 -6.952 -3.300 1.00 85.44 180 GLU A C 1
ATOM 1396 O O . GLU A 1 180 ? -3.454 -7.507 -4.389 1.00 85.44 180 GLU A O 1
ATOM 1401 N N . HIS A 1 181 ? -2.901 -5.701 -3.176 1.00 85.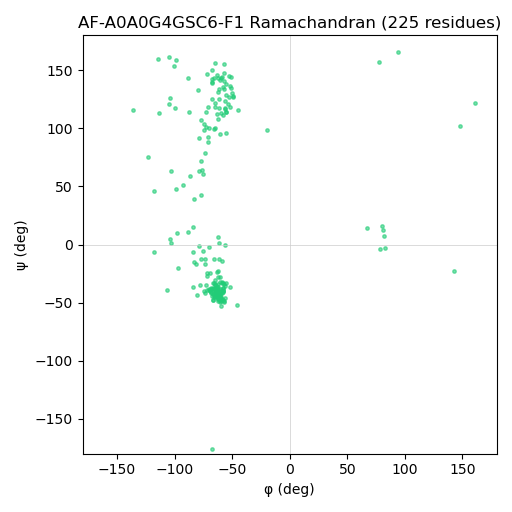31 181 HIS A N 1
ATOM 1402 C CA . HIS A 1 181 ? -2.484 -4.898 -4.321 1.00 85.31 181 HIS A CA 1
ATOM 1403 C C . HIS A 1 181 ? -1.209 -5.476 -4.947 1.00 85.31 181 HIS A C 1
ATOM 1405 O O . HIS A 1 181 ? -1.130 -5.632 -6.160 1.00 85.31 181 HIS A O 1
ATOM 1411 N N . LEU A 1 182 ? -0.239 -5.859 -4.110 1.00 85.81 182 LEU A N 1
ATOM 1412 C CA . LEU A 1 182 ? 1.013 -6.469 -4.562 1.00 85.81 182 LEU A CA 1
ATOM 1413 C C . LEU A 1 182 ? 0.776 -7.822 -5.246 1.00 85.81 182 LEU A C 1
ATOM 1415 O O . LEU A 1 182 ? 1.396 -8.107 -6.265 1.00 85.81 182 LEU A O 1
ATOM 1419 N N . ARG A 1 183 ? -0.152 -8.635 -4.727 1.00 85.69 183 ARG A N 1
ATOM 1420 C CA . ARG A 1 183 ? -0.590 -9.893 -5.357 1.00 85.69 183 ARG A CA 1
ATOM 1421 C C . ARG A 1 183 ? -1.203 -9.663 -6.739 1.00 85.69 183 ARG A C 1
ATOM 1423 O O . ARG A 1 183 ? -0.839 -10.359 -7.682 1.00 85.69 183 ARG A O 1
ATOM 1430 N N . ALA A 1 184 ? -2.079 -8.665 -6.868 1.00 82.38 184 ALA A N 1
ATOM 1431 C CA . ALA A 1 184 ? -2.688 -8.311 -8.148 1.00 82.38 184 ALA A CA 1
ATOM 1432 C C . ALA A 1 184 ? -1.635 -7.864 -9.180 1.00 82.38 184 ALA A C 1
ATOM 1434 O O . ALA A 1 184 ? -1.684 -8.294 -10.327 1.00 82.38 184 ALA A O 1
ATOM 1435 N N . CYS A 1 185 ? -0.631 -7.080 -8.765 1.00 79.50 185 CYS A N 1
ATOM 1436 C CA . CYS A 1 185 ? 0.489 -6.696 -9.635 1.00 79.50 185 CYS A CA 1
ATOM 1437 C C . CYS A 1 185 ? 1.346 -7.886 -10.097 1.00 79.50 185 CYS A C 1
ATOM 1439 O O . CYS A 1 185 ? 2.000 -7.790 -11.128 1.00 79.50 185 CYS A O 1
ATOM 1441 N N . MET A 1 186 ? 1.343 -8.996 -9.355 1.00 78.06 186 MET A N 1
ATOM 1442 C CA . MET A 1 186 ? 2.073 -10.223 -9.692 1.00 78.06 186 MET A CA 1
ATOM 1443 C C . MET A 1 186 ? 1.266 -11.186 -10.585 1.00 78.06 186 MET A C 1
ATOM 1445 O O . MET A 1 186 ? 1.677 -12.332 -10.757 1.00 78.06 186 MET A O 1
ATOM 1449 N N . GLY A 1 187 ? 0.121 -10.751 -11.129 1.00 69.19 187 GLY A N 1
ATOM 1450 C CA . GLY A 1 187 ? -0.698 -11.543 -12.056 1.00 69.19 187 GLY A CA 1
ATOM 1451 C C . GLY A 1 187 ? -1.598 -12.586 -11.384 1.00 69.19 187 GLY A C 1
ATOM 1452 O O . GLY A 1 187 ? -2.097 -13.495 -12.045 1.00 69.19 187 GLY A O 1
ATOM 1453 N N . GLU A 1 188 ? -1.829 -12.495 -10.069 1.00 63.62 188 GLU A N 1
ATOM 1454 C CA . GLU A 1 188 ? -2.764 -13.388 -9.376 1.00 63.62 188 GLU A CA 1
ATOM 1455 C C . GLU A 1 188 ? -4.217 -13.050 -9.772 1.00 63.62 188 GLU A C 1
ATOM 1457 O O . GLU A 1 188 ? -4.870 -12.232 -9.126 1.00 63.62 188 GLU A O 1
ATOM 1462 N N . GLY A 1 189 ? -4.711 -13.666 -10.853 1.00 53.25 189 GLY A N 1
ATOM 1463 C CA . GLY A 1 189 ? -6.093 -13.521 -11.335 1.00 53.25 189 GLY A CA 1
ATOM 1464 C C . GLY A 1 189 ? -6.262 -13.485 -12.856 1.00 53.25 189 GLY A C 1
ATOM 1465 O O . GLY A 1 189 ? -7.329 -13.861 -13.324 1.00 53.25 189 GLY A O 1
ATOM 1466 N N . ASP A 1 190 ? -5.218 -13.131 -13.614 1.00 50.47 190 ASP A N 1
ATOM 1467 C CA . ASP A 1 190 ? -5.268 -13.004 -15.076 1.00 50.47 190 ASP A CA 1
ATOM 1468 C C . ASP A 1 190 ? -4.024 -13.639 -15.718 1.00 50.47 190 ASP A C 1
ATOM 1470 O O . ASP A 1 190 ? -2.903 -13.164 -15.543 1.00 50.47 190 ASP A O 1
ATOM 1474 N N . ALA A 1 191 ? -4.219 -14.701 -16.507 1.00 44.59 191 ALA A N 1
ATOM 1475 C CA . ALA A 1 191 ? -3.148 -15.411 -17.218 1.00 44.59 191 ALA A CA 1
ATOM 1476 C C . ALA A 1 191 ? -2.523 -14.609 -18.385 1.00 44.59 191 ALA A C 1
ATOM 1478 O O . ALA A 1 191 ? -1.597 -15.091 -19.023 1.00 44.59 191 ALA A O 1
ATOM 1479 N N . SER A 1 192 ? -3.025 -13.401 -18.672 1.00 46.91 192 SER A N 1
ATOM 1480 C CA . SER A 1 192 ? -2.512 -12.500 -19.720 1.00 46.91 192 SER A CA 1
ATOM 1481 C C . SER A 1 192 ? -1.661 -11.341 -19.185 1.00 46.91 192 SER A C 1
ATOM 1483 O O . SER A 1 192 ? -1.220 -10.507 -19.969 1.00 46.91 192 SER A O 1
ATOM 1485 N N . ALA A 1 193 ? -1.428 -11.253 -17.871 1.00 49.00 193 ALA A N 1
ATOM 1486 C CA . ALA A 1 193 ? -0.703 -10.145 -17.238 1.00 49.00 193 ALA A CA 1
ATOM 1487 C C . ALA A 1 193 ? 0.833 -10.307 -17.291 1.00 49.00 193 ALA A C 1
ATOM 1489 O O . ALA A 1 193 ? 1.529 -10.003 -16.324 1.00 49.00 193 ALA A O 1
ATOM 1490 N N . GLU A 1 194 ? 1.359 -10.802 -18.413 1.00 47.53 194 GLU A N 1
ATOM 1491 C CA . GLU A 1 194 ? 2.804 -10.936 -18.658 1.00 47.53 194 GLU A CA 1
ATOM 1492 C C . GLU A 1 194 ? 3.481 -9.541 -18.658 1.00 47.53 194 GLU A C 1
ATOM 1494 O O . GLU A 1 194 ? 4.619 -9.399 -18.215 1.00 47.53 194 GLU A O 1
ATOM 1499 N N . ASP A 1 195 ? 2.727 -8.492 -19.020 1.00 51.09 195 ASP A N 1
ATOM 1500 C CA . ASP A 1 195 ? 3.131 -7.080 -18.993 1.00 51.09 195 ASP A CA 1
ATOM 1501 C C . ASP A 1 195 ? 2.518 -6.329 -17.797 1.00 51.09 195 ASP A C 1
ATOM 1503 O O . ASP A 1 195 ? 1.716 -5.398 -17.924 1.00 51.09 195 ASP A O 1
ATOM 1507 N N . GLY A 1 196 ? 2.874 -6.745 -16.583 1.00 53.53 196 GLY A N 1
ATOM 1508 C CA . GLY A 1 196 ? 2.566 -5.969 -15.385 1.00 53.53 196 GL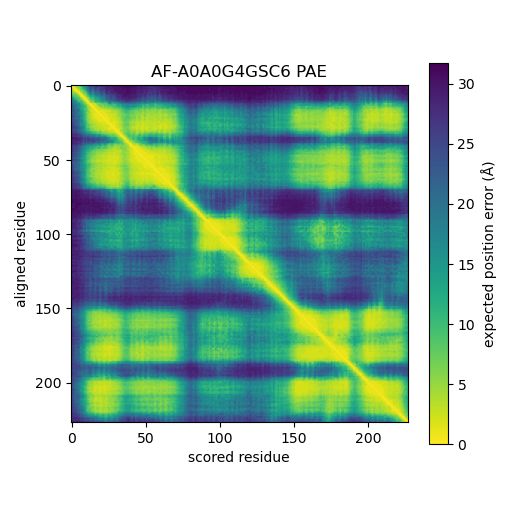Y A CA 1
ATOM 1509 C C . GLY A 1 196 ? 3.246 -4.594 -15.443 1.00 53.53 196 GLY A C 1
ATOM 1510 O O . GLY A 1 196 ? 4.470 -4.502 -15.420 1.00 53.53 196 GLY A O 1
ATOM 1511 N N . ALA A 1 197 ? 2.464 -3.509 -15.452 1.00 57.16 197 ALA A N 1
ATOM 1512 C CA . ALA A 1 197 ? 2.971 -2.128 -15.488 1.00 57.16 197 ALA A CA 1
ATOM 1513 C C . ALA A 1 197 ? 3.897 -1.754 -14.307 1.00 57.16 197 ALA A C 1
ATOM 1515 O O . ALA A 1 197 ? 4.578 -0.732 -14.351 1.00 57.16 197 ALA A O 1
ATOM 1516 N N . VAL A 1 198 ? 3.924 -2.566 -13.242 1.00 66.31 198 VAL A N 1
ATOM 1517 C CA . VAL A 1 198 ? 4.785 -2.373 -12.069 1.00 66.31 198 VAL A CA 1
ATOM 1518 C C . VAL A 1 198 ? 5.815 -3.509 -12.010 1.00 66.31 198 VAL A C 1
ATOM 1520 O O . VAL A 1 198 ? 5.429 -4.649 -11.742 1.00 66.31 198 VAL A O 1
ATOM 1523 N N . PRO A 1 199 ? 7.121 -3.235 -12.199 1.00 74.81 199 PRO A N 1
ATOM 1524 C CA . PRO A 1 199 ? 8.170 -4.255 -12.201 1.00 74.81 199 PRO A CA 1
ATOM 1525 C C . PRO A 1 199 ? 8.548 -4.677 -10.769 1.00 74.81 199 PRO A C 1
ATOM 1527 O O . PRO A 1 199 ? 9.675 -4.471 -10.315 1.00 74.81 199 PRO A O 1
ATOM 1530 N N . LEU A 1 200 ? 7.594 -5.262 -10.034 1.00 82.12 200 LEU A N 1
ATOM 1531 C CA . LEU A 1 200 ? 7.732 -5.572 -8.607 1.00 82.12 200 LEU A CA 1
ATOM 1532 C C . LEU A 1 200 ? 8.950 -6.466 -8.290 1.00 82.12 200 LEU A C 1
ATOM 1534 O O . LEU A 1 200 ? 9.694 -6.122 -7.372 1.00 82.12 200 LEU A O 1
ATOM 1538 N N . PRO A 1 201 ? 9.228 -7.566 -9.024 1.00 84.62 201 PRO A N 1
ATOM 1539 C CA . PRO A 1 201 ? 10.400 -8.396 -8.737 1.00 84.62 201 PRO A CA 1
ATOM 1540 C C . PRO A 1 201 ? 11.724 -7.654 -8.948 1.00 84.62 201 PRO A C 1
ATOM 1542 O O . PRO A 1 201 ? 12.639 -7.791 -8.138 1.00 84.62 201 PRO A O 1
ATOM 1545 N N . SER A 1 202 ? 11.821 -6.840 -10.003 1.00 83.19 202 SER A N 1
ATOM 1546 C CA . SER A 1 202 ? 13.017 -6.038 -10.282 1.00 83.19 202 SER A CA 1
ATOM 1547 C C . SER A 1 202 ? 13.237 -4.986 -9.200 1.00 83.19 202 SER A C 1
ATOM 1549 O O . SER A 1 202 ? 14.351 -4.847 -8.708 1.00 83.19 202 SER A O 1
ATOM 1551 N N . PHE A 1 203 ? 12.167 -4.312 -8.769 1.00 85.19 203 PHE A N 1
ATOM 1552 C CA . PHE A 1 203 ? 12.205 -3.361 -7.660 1.00 85.19 203 PHE A CA 1
ATOM 1553 C C . PHE A 1 203 ? 12.705 -4.013 -6.361 1.00 85.19 203 PHE A C 1
ATOM 1555 O O . PHE A 1 203 ? 13.615 -3.490 -5.723 1.00 85.19 203 PHE A O 1
ATOM 1562 N N . VAL A 1 204 ? 12.174 -5.187 -5.996 1.00 87.31 204 VAL A N 1
ATOM 1563 C CA . VAL A 1 204 ? 12.602 -5.923 -4.793 1.00 87.31 204 VAL A CA 1
ATOM 1564 C C . VAL A 1 204 ? 14.074 -6.324 -4.881 1.00 87.31 204 VAL A C 1
ATOM 1566 O O . VAL A 1 204 ? 14.825 -6.083 -3.942 1.00 87.31 204 VAL A O 1
ATOM 1569 N N . ASN A 1 205 ? 14.517 -6.888 -6.005 1.00 87.44 205 ASN A N 1
ATOM 1570 C CA . ASN A 1 205 ? 15.917 -7.288 -6.169 1.00 87.44 205 ASN A CA 1
ATOM 1571 C C . ASN A 1 205 ? 16.870 -6.088 -6.143 1.00 87.44 205 ASN A C 1
ATOM 1573 O O . ASN A 1 205 ? 17.956 -6.178 -5.579 1.00 87.44 205 ASN A O 1
ATOM 1577 N N . ARG A 1 206 ? 16.442 -4.945 -6.682 1.00 85.19 206 ARG A N 1
ATOM 1578 C CA . ARG A 1 206 ? 17.206 -3.698 -6.642 1.00 85.19 206 ARG A CA 1
ATOM 1579 C C . ARG A 1 206 ? 17.322 -3.134 -5.222 1.00 85.19 206 ARG A C 1
ATOM 1581 O O . ARG A 1 206 ? 18.405 -2.702 -4.833 1.00 85.19 206 ARG A O 1
ATOM 1588 N N . MET A 1 207 ? 16.256 -3.233 -4.420 1.00 85.50 207 MET A N 1
ATOM 1589 C CA . MET A 1 207 ? 16.309 -2.935 -2.983 1.00 85.50 207 MET A CA 1
ATOM 1590 C C . MET A 1 207 ? 17.280 -3.857 -2.237 1.00 85.50 207 MET A C 1
ATOM 1592 O O . MET A 1 207 ? 18.074 -3.373 -1.435 1.00 85.50 207 MET A O 1
ATOM 1596 N N . LEU A 1 208 ? 17.238 -5.167 -2.500 1.00 85.19 208 LEU A N 1
ATOM 1597 C CA . LEU A 1 208 ? 18.116 -6.147 -1.849 1.00 85.19 208 LEU A CA 1
ATOM 1598 C C . LEU A 1 208 ? 19.589 -5.980 -2.236 1.00 85.19 208 LEU A C 1
ATOM 1600 O O . LEU A 1 208 ? 20.465 -6.199 -1.406 1.00 85.19 208 LEU A O 1
ATOM 1604 N N . ALA A 1 209 ? 19.854 -5.551 -3.469 1.00 83.88 209 ALA A N 1
ATOM 1605 C CA . ALA A 1 209 ? 21.190 -5.213 -3.944 1.00 83.88 209 ALA A CA 1
ATOM 1606 C C . ALA A 1 209 ? 21.709 -3.865 -3.407 1.00 83.88 209 ALA A C 1
ATOM 1608 O O . ALA A 1 209 ? 22.846 -3.502 -3.689 1.00 83.88 209 ALA A O 1
ATOM 1609 N N . GLY A 1 210 ? 20.884 -3.096 -2.682 1.00 82.19 210 GLY A N 1
ATOM 1610 C CA . GLY A 1 210 ? 21.241 -1.756 -2.211 1.00 82.19 210 GLY A CA 1
ATOM 1611 C C . GLY A 1 210 ? 21.399 -0.723 -3.332 1.00 82.19 210 GLY A C 1
ATOM 1612 O O . GLY A 1 210 ? 21.930 0.354 -3.091 1.00 82.19 210 GLY A O 1
ATOM 1613 N N . ASN A 1 211 ? 20.931 -1.024 -4.546 1.00 83.38 211 ASN A N 1
ATOM 1614 C CA . ASN A 1 211 ? 21.115 -0.189 -5.732 1.00 83.38 211 ASN A CA 1
ATOM 1615 C C . ASN A 1 211 ? 19.871 0.670 -6.011 1.00 83.38 211 ASN A C 1
ATOM 1617 O O . ASN A 1 211 ? 19.339 0.655 -7.116 1.00 83.38 211 ASN A O 1
ATOM 1621 N N . MET A 1 212 ? 19.323 1.342 -4.998 1.00 83.62 212 MET A N 1
ATOM 1622 C CA . MET A 1 212 ? 18.115 2.159 -5.163 1.00 83.62 212 MET A CA 1
ATOM 1623 C C . MET A 1 212 ? 18.457 3.597 -5.569 1.00 83.62 212 MET A C 1
ATOM 1625 O O . MET A 1 212 ? 19.407 4.145 -5.018 1.00 83.62 212 MET A O 1
ATOM 1629 N N . PRO A 1 213 ? 17.652 4.248 -6.433 1.00 82.31 213 PRO A N 1
ATOM 1630 C CA . PRO A 1 213 ? 17.823 5.669 -6.732 1.00 82.31 213 PRO A CA 1
ATOM 1631 C C . PRO A 1 213 ? 17.704 6.530 -5.467 1.00 82.31 213 PRO A C 1
ATOM 1633 O O . PRO A 1 213 ? 16.845 6.262 -4.619 1.00 82.31 213 PRO A O 1
ATOM 1636 N N . ASP A 1 214 ? 18.484 7.608 -5.361 1.00 79.81 214 ASP A N 1
ATOM 1637 C CA . ASP A 1 214 ? 18.493 8.504 -4.187 1.00 79.81 214 ASP A CA 1
ATOM 1638 C C . ASP A 1 214 ? 17.117 9.121 -3.875 1.00 79.81 214 ASP A C 1
ATOM 1640 O O . ASP A 1 214 ? 16.720 9.313 -2.720 1.00 79.81 214 ASP A O 1
ATOM 1644 N N . SER A 1 215 ? 16.333 9.378 -4.920 1.00 76.19 215 SER A N 1
ATOM 1645 C CA . SER A 1 215 ? 14.948 9.842 -4.810 1.00 76.19 215 SER A CA 1
ATOM 1646 C C . SER A 1 215 ? 14.052 8.842 -4.063 1.00 76.19 215 SER A C 1
ATOM 1648 O O . SER A 1 215 ? 13.147 9.242 -3.330 1.00 76.19 215 SER A O 1
ATOM 1650 N N . CYS A 1 216 ? 14.328 7.542 -4.190 1.00 77.00 216 CYS A N 1
ATOM 1651 C CA . CYS A 1 216 ? 13.595 6.464 -3.532 1.00 77.00 216 CYS A CA 1
ATOM 1652 C C . CYS A 1 216 ? 14.090 6.214 -2.100 1.00 77.00 216 CYS A C 1
ATOM 1654 O O . CYS A 1 216 ? 13.284 5.918 -1.212 1.00 77.00 216 CYS A O 1
ATOM 1656 N N . THR A 1 217 ? 15.399 6.330 -1.850 1.00 74.88 217 THR A N 1
ATOM 1657 C CA . THR A 1 217 ? 15.999 6.047 -0.531 1.00 74.88 217 THR A CA 1
ATOM 1658 C C . THR A 1 217 ? 15.477 6.995 0.547 1.00 74.88 217 THR A C 1
ATOM 1660 O O . THR A 1 217 ? 15.215 6.563 1.671 1.00 74.88 217 THR A O 1
ATOM 1663 N N . THR A 1 218 ? 15.217 8.260 0.211 1.00 72.94 218 THR A N 1
ATOM 1664 C CA . THR A 1 218 ? 14.623 9.236 1.142 1.00 72.94 218 THR A CA 1
ATOM 1665 C C . THR A 1 218 ? 13.215 8.816 1.583 1.00 72.94 218 THR A C 1
ATOM 1667 O O . THR A 1 218 ? 12.899 8.823 2.772 1.00 72.94 218 THR A O 1
ATOM 1670 N N . THR A 1 219 ? 12.364 8.381 0.651 1.00 72.44 219 THR A N 1
ATOM 1671 C CA . THR A 1 219 ? 11.003 7.921 0.974 1.00 72.44 219 THR A CA 1
ATOM 1672 C C . THR A 1 219 ? 11.012 6.602 1.746 1.00 72.44 219 THR A C 1
ATOM 1674 O O . THR A 1 219 ? 10.246 6.436 2.696 1.00 72.44 219 THR A O 1
ATOM 1677 N N . LEU A 1 220 ? 11.891 5.668 1.374 1.00 73.00 220 LEU A N 1
ATOM 1678 C CA . LEU A 1 220 ? 12.000 4.363 2.028 1.00 73.00 220 LEU A CA 1
ATOM 1679 C C . LEU A 1 220 ? 12.637 4.456 3.422 1.00 73.00 220 LEU A C 1
ATOM 1681 O O . LEU A 1 220 ? 12.217 3.739 4.322 1.00 73.00 220 LEU A O 1
ATOM 1685 N N . SER A 1 221 ? 13.590 5.363 3.640 1.00 71.12 221 SER A N 1
ATOM 1686 C CA . SER A 1 221 ? 14.213 5.582 4.957 1.00 71.12 221 SER A CA 1
ATOM 1687 C C . SER A 1 221 ? 13.280 6.265 5.961 1.00 71.12 221 SER A C 1
ATOM 1689 O O . SER A 1 221 ? 13.423 6.073 7.168 1.00 71.12 221 SER A O 1
ATOM 1691 N N . ALA A 1 222 ? 12.277 7.008 5.484 1.00 65.50 222 ALA A N 1
ATOM 1692 C CA . ALA A 1 222 ? 11.211 7.552 6.322 1.00 65.50 222 ALA A CA 1
ATOM 1693 C C . ALA A 1 222 ? 10.195 6.484 6.780 1.00 65.50 222 ALA A C 1
ATOM 1695 O O . ALA A 1 222 ? 9.386 6.740 7.679 1.00 65.50 222 ALA A O 1
ATOM 1696 N N . ALA A 1 223 ? 10.218 5.282 6.191 1.00 59.72 223 ALA A N 1
ATOM 1697 C CA . ALA A 1 223 ? 9.335 4.195 6.577 1.00 59.72 223 ALA A CA 1
ATOM 1698 C C . ALA A 1 223 ? 9.724 3.627 7.947 1.00 59.72 223 ALA A C 1
ATOM 1700 O O . ALA A 1 223 ? 10.795 3.052 8.128 1.00 59.72 223 ALA A O 1
ATOM 1701 N N . ARG A 1 224 ? 8.816 3.719 8.925 1.00 46.88 224 ARG A N 1
ATOM 1702 C CA . ARG A 1 224 ? 8.954 2.960 10.173 1.00 46.88 224 ARG A CA 1
ATOM 1703 C C . ARG A 1 224 ? 8.614 1.499 9.897 1.00 46.88 224 ARG A C 1
ATOM 1705 O O . ARG A 1 224 ? 7.441 1.153 9.789 1.00 46.88 224 ARG A O 1
ATOM 1712 N N . LEU A 1 225 ? 9.632 0.648 9.805 1.00 40.69 225 LEU A N 1
ATOM 1713 C CA . LEU A 1 225 ? 9.446 -0.788 9.978 1.00 40.69 225 LEU A CA 1
ATOM 1714 C C . LEU A 1 225 ? 9.133 -1.018 11.459 1.00 40.69 225 LEU A C 1
ATOM 1716 O O . LEU A 1 225 ? 10.023 -0.962 12.304 1.00 40.69 225 LEU A O 1
ATOM 1720 N N . SER A 1 226 ? 7.855 -1.200 11.790 1.00 34.66 226 SER A N 1
ATOM 1721 C CA . SER A 1 226 ? 7.490 -1.809 13.065 1.00 34.66 226 SER A CA 1
ATOM 1722 C C . SER A 1 226 ? 7.862 -3.289 12.968 1.00 34.66 226 SER A C 1
ATOM 1724 O O . SER A 1 226 ? 7.094 -4.072 12.406 1.00 34.66 226 SER A O 1
ATOM 1726 N N . LEU A 1 227 ? 9.075 -3.625 13.403 1.00 28.88 227 LEU A N 1
ATOM 1727 C CA . LEU A 1 227 ? 9.457 -4.999 13.726 1.00 28.88 227 LEU A CA 1
ATOM 1728 C C . LEU A 1 227 ? 8.813 -5.405 15.053 1.00 28.88 227 LEU A C 1
ATOM 1730 O O . LEU A 1 227 ? 8.773 -4.544 15.963 1.00 28.88 227 LEU A O 1
#

Solvent-accessible surface area (backbone atoms only — not comparable to full-atom values): 14340 Å² total; per-residue (Å²): 136,82,80,80,88,72,83,67,81,77,74,48,72,67,57,53,48,52,44,46,50,47,63,47,44,48,31,44,48,67,64,58,89,66,90,87,72,67,94,55,53,67,56,52,51,52,50,52,53,51,39,52,75,71,65,44,50,68,63,31,42,51,52,38,49,53,50,58,73,66,35,75,59,85,78,43,80,83,72,89,55,84,84,84,66,84,80,68,74,52,66,68,62,36,51,51,27,48,77,55,66,38,51,71,58,25,51,49,53,76,67,55,72,83,78,78,70,98,42,72,67,52,54,51,51,52,48,70,76,51,64,86,73,78,77,82,72,76,78,71,84,70,78,73,71,94,64,82,74,76,82,60,73,65,55,62,70,58,55,51,53,53,45,70,70,48,71,66,90,52,78,49,52,92,49,49,52,32,59,70,58,57,38,48,54,70,32,67,87,44,100,78,47,86,77,42,94,48,57,57,54,59,46,52,33,31,56,60,65,69,66,60,54,71,81,51,49,59,63,57,70,70,46,81,78,85,122

pLDDT: mean 70.46, std 16.51, range [28.88, 89.0]

Radius of gyration: 23.01 Å; Cα contacts (8 Å, |Δi|>4): 123; chains: 1; bounding box: 58×34×82 Å